Protein AF-A0A0C9W9P6-F1 (afdb_monomer)

Mean predicted aligned error: 4.24 Å

Nearest PDB structures (foldseek):
  6cgd-assembly3_C  TM=6.535E-01  e=3.864E-07  Staphylococcus aureus
  5iqb-assembly4_D  TM=6.406E-01  e=4.086E-07  Staphylococcus aureus
  5iqh-assembly4_D  TM=6.443E-01  e=5.716E-07  Staphylococcus aureus
  4fev-assembly1_A  TM=6.169E-01  e=2.315E-06  Acinetobacter baumannii AYE
  4feu-assembly3_C  TM=6.100E-01  e=4.791E-06  Acinetobacter baumannii AYE

pLDDT: mean 92.81, std 8.55, range [40.41, 98.69]

Radi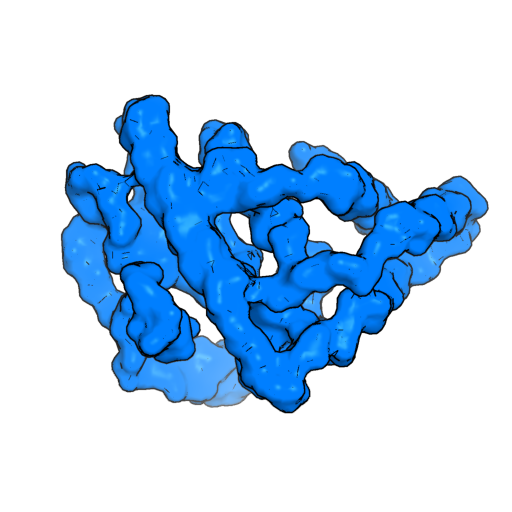us of gyration: 18.32 Å; Cα contacts (8 Å, |Δi|>4): 343; chains: 1; bounding box: 48×36×48 Å

Sequence (221 aa):
MRYITRNTSIPVPKVYDAWSLPDDRGGAILMEWIDGAETLERRWPSMSPEQKMKVAVQVRGYVDELRSLTQPPHQQGCIGPLDGSPCWDERLKSQLCGPFPSERAFNQFRLSLLDRFKWHDETRMEIEAIERDLREDHRIVFTHGDLGVRNILVDDRDNIVALIDWEMSGWMPEYWEYIKTVHGRWEDEDWLSYTRTMAPAYDDEMEVDDRFIIVNGGGPF

Organism: NCBI:txid994086

Structure (mmCIF, N/CA/C/O backbone):
data_AF-A0A0C9W9P6-F1
#
_entry.id   AF-A0A0C9W9P6-F1
#
loop_
_atom_site.group_PDB
_atom_site.id
_atom_site.type_symbol
_atom_site.label_atom_id
_atom_site.label_alt_id
_atom_site.label_comp_id
_atom_site.label_asym_id
_atom_site.label_entity_id
_atom_site.label_seq_id
_atom_site.pdbx_PDB_ins_code
_atom_site.Cartn_x
_atom_site.Cartn_y
_atom_site.Cartn_z
_atom_site.occupancy
_atom_site.B_iso_or_equiv
_atom_site.auth_seq_id
_atom_site.auth_comp_id
_atom_site.auth_asym_id
_atom_site.auth_atom_id
_atom_site.pdbx_PDB_model_num
ATOM 1 N N . MET A 1 1 ? -11.906 -5.107 -0.066 1.00 94.25 1 MET A N 1
ATOM 2 C CA . MET A 1 1 ? -12.741 -5.283 1.154 1.00 94.25 1 MET A CA 1
ATOM 3 C C . MET A 1 1 ? -13.350 -6.681 1.314 1.00 94.25 1 MET A C 1
ATOM 5 O O . MET A 1 1 ? -12.791 -7.450 2.076 1.00 94.25 1 MET A O 1
ATOM 9 N N . ARG A 1 2 ? -14.425 -7.086 0.603 1.00 95.62 2 ARG A N 1
ATOM 10 C CA . ARG A 1 2 ? -15.083 -8.409 0.823 1.00 95.62 2 ARG A CA 1
ATOM 11 C C . ARG A 1 2 ? -14.141 -9.619 0.723 1.00 95.62 2 ARG A C 1
ATOM 13 O O . ARG A 1 2 ? -14.347 -10.608 1.417 1.00 95.62 2 ARG A O 1
ATOM 20 N N . TYR A 1 3 ? -13.143 -9.554 -0.158 1.00 95.94 3 TYR A N 1
ATOM 21 C CA . TYR A 1 3 ? -12.104 -10.578 -0.276 1.00 95.94 3 TYR A CA 1
ATOM 22 C C . TYR A 1 3 ? -11.242 -10.681 0.988 1.00 95.94 3 TYR A C 1
ATOM 24 O O . TYR A 1 3 ? -11.010 -11.785 1.463 1.00 95.94 3 TYR A O 1
ATOM 32 N N . ILE A 1 4 ? -10.850 -9.546 1.568 1.00 97.25 4 ILE A N 1
ATOM 33 C CA . ILE A 1 4 ? -10.031 -9.477 2.785 1.00 97.25 4 ILE A CA 1
ATOM 34 C C . ILE A 1 4 ? -10.773 -10.127 3.950 1.00 97.25 4 ILE A C 1
ATOM 36 O O . ILE A 1 4 ? -10.307 -11.125 4.480 1.00 97.25 4 ILE A O 1
ATOM 40 N N . THR A 1 5 ? -12.007 -9.693 4.226 1.00 96.38 5 THR A N 1
ATOM 41 C CA . THR A 1 5 ? -12.849 -10.247 5.305 1.00 96.38 5 THR A CA 1
ATOM 42 C C . THR A 1 5 ? -13.042 -11.768 5.230 1.00 96.38 5 THR A C 1
ATOM 44 O O . THR A 1 5 ? -13.315 -12.411 6.236 1.00 96.38 5 THR A O 1
ATOM 47 N N . ARG A 1 6 ? -12.967 -12.363 4.032 1.00 96.88 6 ARG A N 1
ATOM 48 C CA . ARG A 1 6 ? -13.153 -13.810 3.835 1.00 96.88 6 ARG A CA 1
ATOM 49 C C . ARG A 1 6 ? -11.876 -14.623 4.017 1.00 96.88 6 ARG A C 1
ATOM 51 O O . ARG A 1 6 ? -11.984 -15.830 4.199 1.00 96.88 6 ARG A O 1
ATOM 58 N N . ASN A 1 7 ? -10.709 -13.996 3.894 1.00 97.75 7 ASN A N 1
ATOM 59 C CA . ASN A 1 7 ? -9.428 -14.697 3.802 1.00 97.75 7 ASN A CA 1
ATOM 60 C C . ASN A 1 7 ? -8.417 -14.274 4.875 1.00 97.75 7 ASN A C 1
ATOM 62 O O . ASN A 1 7 ? -7.373 -14.906 4.984 1.00 97.75 7 ASN A O 1
ATOM 66 N N . THR A 1 8 ? -8.711 -13.242 5.665 1.00 98.25 8 THR A N 1
ATOM 67 C CA . THR A 1 8 ? -7.865 -12.781 6.771 1.00 98.25 8 THR A CA 1
ATOM 68 C C . THR A 1 8 ? -8.710 -12.487 8.009 1.00 98.25 8 THR A C 1
ATOM 70 O O . THR A 1 8 ? -9.942 -12.463 7.954 1.00 98.25 8 THR A O 1
ATOM 73 N N . SER A 1 9 ? -8.043 -12.256 9.137 1.00 98.00 9 SER A N 1
ATOM 74 C CA . SER A 1 9 ? -8.650 -11.746 10.369 1.00 98.00 9 SER A CA 1
ATOM 75 C C . SER A 1 9 ? -8.646 -10.215 10.456 1.00 98.00 9 SER A C 1
ATOM 77 O O . SER A 1 9 ? -9.133 -9.651 11.436 1.00 98.00 9 SER A O 1
ATOM 79 N N . ILE A 1 10 ? -8.133 -9.544 9.418 1.00 98.50 10 ILE A N 1
ATOM 80 C CA . ILE A 1 10 ? -8.019 -8.087 9.353 1.00 98.50 10 ILE A CA 1
ATOM 81 C C . ILE A 1 10 ? -9.414 -7.471 9.494 1.00 98.50 10 ILE A C 1
ATOM 83 O O . ILE A 1 10 ? -10.314 -7.794 8.705 1.00 98.50 10 ILE A O 1
ATOM 87 N N . PRO A 1 11 ? -9.610 -6.561 10.459 1.00 98.06 11 PRO A N 1
ATOM 88 C CA . PRO A 1 11 ? -10.885 -5.903 10.625 1.00 98.06 11 PRO A CA 1
ATOM 89 C C . PRO A 1 11 ? -11.105 -4.934 9.461 1.00 98.06 11 PRO A C 1
ATOM 91 O O . PRO A 1 11 ? -10.299 -4.045 9.192 1.00 98.06 11 PRO A O 1
ATOM 94 N N . VAL A 1 12 ? -12.208 -5.118 8.747 1.00 97.75 12 VAL A N 1
ATOM 95 C CA . VAL A 1 12 ? -12.609 -4.296 7.602 1.00 97.75 12 VAL A CA 1
ATOM 96 C C . VAL A 1 12 ? -14.107 -4.040 7.734 1.00 97.75 12 VAL A C 1
ATOM 98 O O . VAL A 1 12 ? -14.836 -5.011 7.962 1.00 97.75 12 VAL A O 1
ATOM 101 N N . PRO A 1 13 ? -14.597 -2.797 7.557 1.00 97.62 13 PRO A N 1
ATOM 102 C CA . PRO A 1 13 ? -16.022 -2.513 7.655 1.00 97.62 13 PRO A CA 1
ATOM 103 C C . PRO A 1 13 ? -16.840 -3.409 6.730 1.00 97.62 13 PRO A C 1
ATOM 105 O O . PRO A 1 13 ? -16.506 -3.594 5.550 1.00 97.62 13 PRO A O 1
ATOM 108 N N . LYS A 1 14 ? -17.937 -3.971 7.244 1.00 97.44 14 LYS A N 1
ATOM 109 C CA . LYS A 1 14 ? -18.809 -4.816 6.431 1.00 97.44 14 LYS A CA 1
ATOM 110 C C . LYS A 1 14 ? -19.401 -4.011 5.275 1.00 97.44 14 LYS A C 1
ATOM 112 O O . LYS A 1 14 ? -20.139 -3.054 5.477 1.00 97.44 14 LYS A O 1
ATOM 117 N N . VAL A 1 15 ? -19.135 -4.451 4.047 1.00 97.06 15 VAL A N 1
ATOM 118 C CA . VAL A 1 15 ? -19.710 -3.845 2.836 1.00 97.06 15 VAL A CA 1
ATOM 119 C C . VAL A 1 15 ? -21.135 -4.352 2.621 1.00 97.06 15 VAL A C 1
ATOM 121 O O . VAL A 1 15 ? -21.330 -5.525 2.275 1.00 97.06 15 VAL A O 1
ATOM 124 N N . TYR A 1 16 ? -22.117 -3.465 2.772 1.00 97.31 16 TYR A N 1
ATOM 125 C CA . TYR A 1 16 ? -23.526 -3.745 2.504 1.00 97.31 16 TYR A CA 1
ATOM 126 C C . TYR A 1 16 ? -23.822 -3.717 1.008 1.00 97.31 16 TYR A C 1
ATOM 128 O O . TYR A 1 16 ? -24.373 -4.685 0.489 1.00 97.31 16 TYR A O 1
ATOM 136 N N . ASP A 1 17 ? -23.385 -2.670 0.307 1.00 96.94 17 ASP A N 1
ATOM 137 C CA . ASP A 1 17 ? -23.634 -2.515 -1.126 1.00 96.94 17 ASP A CA 1
ATOM 138 C C . ASP A 1 17 ? -22.557 -1.665 -1.817 1.00 96.94 17 ASP A C 1
ATOM 140 O O . ASP A 1 17 ? -21.800 -0.955 -1.155 1.00 96.94 17 ASP A O 1
ATOM 144 N N . ALA A 1 18 ? -22.472 -1.759 -3.142 1.00 94.81 18 ALA A N 1
ATOM 145 C CA . ALA A 1 18 ? -21.616 -0.915 -3.967 1.00 94.81 18 ALA A CA 1
ATOM 146 C C . ALA A 1 18 ? -22.229 -0.732 -5.360 1.00 94.81 18 ALA A C 1
ATOM 148 O O . ALA A 1 18 ? -22.673 -1.702 -5.976 1.00 94.81 18 ALA A O 1
ATOM 149 N N . TRP A 1 19 ? -22.230 0.499 -5.869 1.00 94.56 19 TRP A N 1
ATOM 150 C CA . TRP A 1 19 ? -22.816 0.828 -7.170 1.00 94.56 19 TRP A CA 1
ATOM 151 C C . TRP A 1 19 ? -22.044 1.939 -7.883 1.00 94.56 19 TRP A C 1
ATOM 153 O O . TRP A 1 19 ? -21.369 2.758 -7.259 1.00 94.56 19 TRP A O 1
ATOM 163 N N . SER A 1 20 ? -22.169 1.980 -9.209 1.00 94.06 20 SER A N 1
ATOM 164 C CA . SER A 1 20 ? -21.658 3.079 -10.030 1.00 94.06 20 SER A CA 1
ATOM 165 C C . SER A 1 20 ? -22.578 4.292 -9.930 1.00 94.06 20 SER A C 1
ATOM 167 O O . SER A 1 20 ? -23.804 4.165 -9.978 1.00 94.06 20 SER A O 1
ATOM 169 N N . LEU A 1 21 ? -21.992 5.478 -9.805 1.00 92.44 21 LEU A N 1
ATOM 170 C CA . LEU A 1 21 ? -22.730 6.733 -9.840 1.00 92.44 21 LEU A CA 1
ATOM 171 C C . LEU A 1 21 ? -23.059 7.117 -11.297 1.00 92.44 21 LEU A C 1
ATOM 173 O O . LEU A 1 21 ? -22.287 6.792 -12.200 1.00 92.44 21 LEU A O 1
ATOM 177 N N . PRO A 1 22 ? -24.181 7.820 -11.551 1.00 91.75 22 PRO A N 1
ATOM 178 C CA . PRO A 1 22 ? -24.503 8.325 -12.885 1.00 91.75 22 PRO A CA 1
ATOM 179 C C . PRO A 1 22 ? -23.450 9.303 -13.419 1.00 91.75 22 PRO A C 1
ATOM 181 O O . PRO A 1 22 ? -22.789 9.988 -12.629 1.00 91.75 22 PRO A O 1
ATOM 184 N N . ASP A 1 23 ? -23.394 9.419 -14.748 1.00 90.25 23 ASP A N 1
ATOM 185 C CA . ASP A 1 23 ? -22.575 10.384 -15.496 1.00 90.25 23 ASP A CA 1
ATOM 186 C C . ASP A 1 23 ? -21.063 10.251 -15.233 1.00 90.25 23 ASP A C 1
ATOM 188 O O . ASP A 1 23 ? -20.365 11.249 -15.074 1.00 90.25 23 ASP A O 1
ATOM 192 N N . ASP A 1 24 ? -20.569 9.011 -15.131 1.00 81.31 24 ASP A N 1
ATOM 193 C CA . ASP A 1 24 ? -19.152 8.675 -14.915 1.00 81.31 24 ASP A CA 1
ATOM 194 C C . ASP A 1 24 ? -18.515 9.342 -13.680 1.00 81.31 24 ASP A C 1
ATOM 196 O O . ASP A 1 24 ? -17.301 9.520 -13.594 1.00 81.31 24 ASP A O 1
ATOM 200 N N . ARG A 1 25 ? -19.321 9.667 -12.660 1.00 86.00 25 ARG A N 1
ATOM 201 C CA . ARG A 1 25 ? -18.858 10.294 -11.404 1.00 86.00 25 ARG A CA 1
ATOM 202 C C . ARG A 1 25 ? -18.161 9.331 -10.432 1.00 86.00 25 ARG A C 1
ATOM 204 O O . ARG A 1 25 ? -17.995 9.662 -9.262 1.00 86.00 25 ARG A O 1
ATOM 211 N N . GLY A 1 26 ? -17.779 8.143 -10.893 1.00 86.38 26 GLY A N 1
ATOM 212 C CA . GLY A 1 26 ? -17.138 7.108 -10.084 1.00 86.38 26 GLY A CA 1
ATOM 213 C C . GLY A 1 26 ? -18.127 6.128 -9.448 1.00 86.38 26 GLY A C 1
ATOM 214 O O . GLY A 1 26 ? -19.159 5.790 -10.031 1.00 86.38 26 GLY A O 1
ATOM 215 N N . GLY A 1 27 ? -17.793 5.629 -8.258 1.00 90.75 27 GLY A N 1
ATOM 216 C CA . GLY A 1 27 ? -18.578 4.633 -7.528 1.00 90.75 27 GLY A CA 1
ATOM 217 C C . GLY A 1 27 ? -18.858 5.052 -6.090 1.00 90.75 27 GLY A C 1
ATOM 218 O O . GLY A 1 27 ? -18.188 5.919 -5.537 1.00 90.75 27 GLY A O 1
ATOM 219 N N . ALA A 1 28 ? -19.860 4.425 -5.485 1.00 93.38 28 ALA A N 1
ATOM 220 C CA . ALA A 1 28 ? -20.181 4.576 -4.075 1.00 93.38 28 ALA A CA 1
ATOM 221 C C . ALA A 1 28 ? -20.210 3.207 -3.395 1.00 93.38 28 ALA A C 1
ATOM 223 O O . ALA A 1 28 ? -20.631 2.209 -3.987 1.00 93.38 28 ALA A O 1
ATOM 224 N N . ILE A 1 29 ? -19.772 3.177 -2.138 1.00 95.56 29 ILE A N 1
ATOM 225 C CA . ILE A 1 29 ? -19.780 1.989 -1.287 1.00 95.56 29 ILE A CA 1
ATOM 226 C C . ILE A 1 29 ? -20.593 2.321 -0.040 1.00 95.56 29 ILE A C 1
ATOM 228 O O . ILE A 1 29 ? -20.291 3.274 0.675 1.00 95.56 29 ILE A O 1
ATOM 232 N N . LEU A 1 30 ? -21.615 1.514 0.231 1.00 96.94 30 LEU A N 1
ATOM 233 C CA . LEU A 1 30 ? -22.320 1.518 1.504 1.00 96.94 30 LEU A CA 1
ATOM 234 C C . LEU A 1 30 ? -21.706 0.444 2.397 1.00 96.94 30 LEU A C 1
ATOM 236 O O . LEU A 1 30 ? -21.751 -0.749 2.085 1.00 96.94 30 LEU A O 1
ATOM 240 N N . MET A 1 31 ? -21.159 0.864 3.529 1.00 97.25 31 MET A N 1
ATOM 241 C CA . MET A 1 31 ? -20.479 -0.014 4.474 1.00 97.25 31 MET A CA 1
ATOM 242 C C . MET A 1 31 ? -20.840 0.319 5.919 1.00 97.25 31 MET A C 1
ATOM 244 O O . MET A 1 31 ? -21.502 1.314 6.207 1.00 97.25 31 MET A O 1
ATOM 248 N N . GLU A 1 32 ? -20.451 -0.575 6.814 1.00 97.88 32 GLU A N 1
ATOM 249 C CA . GLU A 1 32 ? -20.635 -0.469 8.252 1.00 97.88 32 GLU A CA 1
ATOM 250 C C . GLU A 1 32 ? -19.997 0.786 8.842 1.00 97.88 32 GLU A C 1
ATOM 252 O O . GLU A 1 32 ? -18.849 1.120 8.557 1.00 97.88 32 GLU A O 1
ATOM 257 N N . TRP A 1 33 ? -20.762 1.454 9.702 1.00 96.69 33 TRP A N 1
ATOM 258 C CA . TRP A 1 33 ? -20.245 2.460 10.612 1.00 96.69 33 TRP A CA 1
ATOM 259 C C . TRP A 1 33 ? -19.714 1.765 11.866 1.00 96.69 33 TRP A C 1
ATOM 261 O O . TRP A 1 33 ? -20.461 1.032 12.517 1.00 96.69 33 TRP A O 1
ATOM 271 N N . ILE A 1 34 ? -18.447 1.997 12.207 1.00 96.25 34 ILE A N 1
ATOM 272 C CA . ILE A 1 34 ? -17.821 1.412 13.396 1.00 96.25 34 ILE A CA 1
ATOM 273 C C . ILE A 1 34 ? -18.068 2.346 14.584 1.00 96.25 34 ILE A C 1
ATOM 275 O O . ILE A 1 34 ? -17.384 3.354 14.753 1.00 96.25 34 ILE A O 1
ATOM 279 N N . ASP A 1 35 ? -19.091 2.036 15.381 1.00 95.62 35 ASP A N 1
ATOM 280 C CA . ASP A 1 35 ? -19.479 2.868 16.521 1.00 95.62 35 ASP A CA 1
ATOM 281 C C . ASP A 1 35 ? -18.385 2.917 17.599 1.00 95.62 35 ASP A C 1
ATOM 283 O O . ASP A 1 35 ? -17.755 1.909 17.915 1.00 95.62 35 ASP A O 1
ATOM 287 N N . GLY A 1 36 ? -18.157 4.108 18.156 1.00 93.31 36 GLY A N 1
ATOM 288 C CA . GLY A 1 36 ? -17.136 4.345 19.180 1.00 93.31 36 GLY A CA 1
ATOM 289 C C . GLY A 1 36 ? -15.678 4.328 18.699 1.00 93.31 36 GLY A C 1
ATOM 290 O O . GLY A 1 36 ? -14.793 4.546 19.524 1.00 93.31 36 GLY A O 1
ATOM 291 N N . ALA A 1 37 ? -15.411 4.103 17.409 1.00 96.75 37 ALA A N 1
ATOM 292 C CA . ALA A 1 37 ? -14.056 4.150 16.866 1.00 96.75 37 ALA A CA 1
ATOM 293 C C . ALA A 1 37 ? -13.603 5.581 16.539 1.00 96.75 37 ALA A C 1
ATOM 295 O O . ALA A 1 37 ? -14.397 6.426 16.118 1.00 96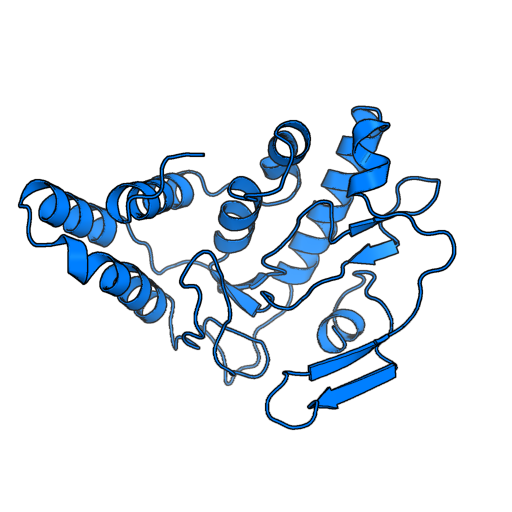.75 37 ALA A O 1
ATOM 296 N N . GLU A 1 38 ? -12.302 5.835 16.676 1.00 97.06 38 GLU A N 1
ATOM 297 C CA . GLU A 1 38 ? -11.654 7.078 16.254 1.00 97.06 38 GLU A CA 1
ATOM 298 C C . GLU A 1 38 ? -10.581 6.784 15.198 1.00 97.06 38 GLU A C 1
ATOM 300 O O . GLU A 1 38 ? -9.902 5.759 15.244 1.00 97.06 38 GLU A O 1
ATOM 305 N N . THR A 1 39 ? -10.419 7.685 14.228 1.00 97.19 39 THR A N 1
ATOM 306 C CA . THR A 1 39 ? -9.300 7.636 13.276 1.00 97.19 39 THR A CA 1
ATOM 307 C C . THR A 1 39 ? -7.976 7.732 14.020 1.00 97.19 39 THR A C 1
ATOM 309 O O . THR A 1 39 ? -7.812 8.619 14.867 1.00 97.19 39 THR A O 1
ATOM 312 N N . LEU A 1 40 ? -7.005 6.902 13.649 1.00 97.12 40 LEU A N 1
ATOM 313 C CA . LEU A 1 40 ? -5.676 6.945 14.234 1.00 97.12 40 LEU A CA 1
ATOM 314 C C . LEU A 1 40 ? -5.039 8.322 14.036 1.00 97.12 40 LEU A C 1
ATOM 316 O O . LEU A 1 40 ? -4.413 8.805 14.963 1.00 97.12 40 LEU A O 1
ATOM 320 N N . GLU A 1 41 ? -5.298 9.010 12.922 1.00 96.19 41 GLU A N 1
ATOM 321 C CA . GLU A 1 41 ? -4.868 10.399 12.685 1.00 96.19 41 GLU A CA 1
ATOM 322 C C . GLU A 1 41 ? -5.184 11.343 13.857 1.00 96.19 41 GLU A C 1
ATOM 324 O O . GLU A 1 41 ? -4.324 12.083 14.331 1.00 96.19 41 GLU A O 1
ATOM 329 N N . ARG A 1 42 ? -6.413 11.287 14.378 1.00 96.00 42 ARG A N 1
ATOM 330 C CA . ARG A 1 42 ? -6.835 12.112 15.519 1.00 96.00 42 ARG A CA 1
ATOM 331 C C . ARG A 1 42 ? -6.250 11.627 16.840 1.00 96.00 42 ARG A C 1
ATOM 333 O O . ARG A 1 42 ? -5.954 12.438 17.717 1.00 96.00 42 ARG A O 1
ATOM 340 N N . ARG A 1 43 ? -6.107 10.311 16.997 1.00 96.12 43 ARG A N 1
ATOM 341 C CA . ARG A 1 43 ? -5.660 9.683 18.242 1.00 96.12 43 ARG A CA 1
ATOM 342 C C . ARG A 1 43 ? -4.142 9.788 18.430 1.00 96.12 43 ARG A C 1
ATOM 344 O O . ARG A 1 43 ? -3.690 10.083 19.540 1.00 96.12 43 ARG A O 1
ATOM 351 N N . TRP A 1 44 ? -3.375 9.605 17.355 1.00 96.75 44 TRP A N 1
ATOM 352 C CA . TRP A 1 44 ? -1.917 9.445 17.307 1.00 96.75 44 TRP A CA 1
ATOM 353 C C . TRP A 1 44 ? -1.130 10.535 18.048 1.00 96.75 44 TRP A C 1
ATOM 355 O O . TRP A 1 44 ? -0.268 10.175 18.857 1.00 96.75 44 TRP A O 1
ATOM 365 N N . PRO A 1 45 ? -1.445 11.842 17.911 1.00 96.31 45 PRO A N 1
ATOM 366 C CA . PRO A 1 45 ? -0.703 12.898 18.606 1.00 96.31 45 PRO A CA 1
ATOM 367 C C . PRO A 1 45 ? -0.764 12.797 20.137 1.00 96.31 45 PRO A C 1
ATOM 369 O O . PRO A 1 45 ? 0.121 13.295 20.827 1.00 96.31 45 PRO A O 1
ATOM 372 N N . SER A 1 46 ? -1.805 12.154 20.679 1.00 95.94 46 SER A N 1
ATOM 373 C CA . SER A 1 46 ? -2.014 11.989 22.125 1.00 95.94 46 SER A CA 1
ATOM 374 C C . SER A 1 46 ? -1.452 10.684 22.701 1.00 95.94 46 SER A C 1
ATOM 376 O O . SER A 1 46 ? -1.492 10.489 23.916 1.00 95.94 46 SER A O 1
ATOM 378 N N . MET A 1 47 ? -0.962 9.781 21.849 1.00 97.69 47 MET A N 1
ATOM 379 C CA . MET A 1 47 ? -0.513 8.450 22.254 1.00 97.69 47 MET A CA 1
ATOM 380 C C . MET A 1 47 ? 0.913 8.474 22.809 1.00 97.69 47 MET A C 1
ATOM 382 O O . MET A 1 47 ? 1.794 9.161 22.285 1.00 97.69 47 MET A O 1
ATOM 386 N N . SER A 1 48 ? 1.159 7.669 23.844 1.00 98.06 48 SER A N 1
ATOM 387 C CA . SER A 1 48 ? 2.512 7.394 24.328 1.00 98.06 48 SER A CA 1
ATOM 388 C C . SER A 1 48 ? 3.301 6.544 23.318 1.00 98.06 48 SER A C 1
ATOM 390 O O . SER A 1 48 ? 2.696 5.862 22.481 1.00 98.06 48 SER A O 1
ATOM 392 N N . PRO A 1 49 ? 4.643 6.517 23.399 1.00 98.12 49 PRO A N 1
ATOM 393 C CA . PRO A 1 49 ? 5.464 5.644 22.557 1.00 98.12 49 PRO A CA 1
ATOM 394 C C . PRO A 1 49 ? 5.065 4.162 22.636 1.00 98.12 49 PRO A C 1
ATOM 396 O O . PRO A 1 49 ? 5.063 3.459 21.629 1.00 98.12 49 PRO A O 1
ATOM 399 N N . GLU A 1 50 ? 4.663 3.678 23.812 1.00 98.44 50 GLU A N 1
ATOM 400 C CA . GLU A 1 50 ? 4.223 2.294 24.010 1.00 98.44 50 GLU A CA 1
ATOM 401 C C . GLU A 1 50 ? 2.903 2.008 23.285 1.00 98.44 50 GLU A C 1
ATOM 403 O O . GLU A 1 50 ? 2.743 0.946 22.683 1.00 98.44 50 GLU A O 1
ATOM 408 N N . GLN A 1 51 ? 1.964 2.959 23.307 1.00 98.31 51 GLN A N 1
ATOM 409 C CA . GLN A 1 51 ? 0.696 2.840 22.586 1.00 98.31 51 GLN A CA 1
ATOM 410 C C . GLN A 1 51 ? 0.919 2.889 21.067 1.00 98.31 51 GLN A C 1
ATOM 412 O O . GLN A 1 51 ? 0.343 2.089 20.330 1.00 98.31 51 GLN A O 1
ATOM 417 N N . LYS A 1 52 ? 1.797 3.780 20.592 1.00 98.38 52 LYS A N 1
ATOM 418 C CA . LYS A 1 52 ? 2.191 3.874 19.176 1.00 98.38 52 LYS A CA 1
ATOM 419 C C . LYS A 1 52 ? 2.841 2.582 18.688 1.00 98.38 52 LYS A C 1
ATOM 421 O O . LYS A 1 52 ? 2.432 2.020 17.674 1.00 98.38 52 LYS A O 1
ATOM 426 N N . MET A 1 53 ? 3.773 2.042 19.476 1.00 98.44 53 MET A N 1
ATOM 427 C CA . MET A 1 53 ? 4.397 0.746 19.212 1.00 98.44 53 MET A CA 1
ATOM 428 C C . MET A 1 53 ? 3.364 -0.386 19.176 1.00 98.44 53 MET A C 1
ATOM 430 O O . MET A 1 53 ? 3.408 -1.234 18.285 1.00 98.44 53 MET A O 1
ATOM 434 N N . LYS A 1 54 ? 2.393 -0.389 20.098 1.00 98.44 54 LYS A N 1
ATOM 435 C CA . LYS A 1 54 ? 1.296 -1.367 20.098 1.00 98.44 54 LYS A CA 1
ATOM 436 C C . LYS A 1 54 ? 0.506 -1.332 18.785 1.00 98.44 54 LYS A C 1
ATOM 438 O O . LYS A 1 54 ? 0.173 -2.390 18.253 1.00 98.44 54 LYS A O 1
ATOM 443 N N . VAL A 1 55 ? 0.191 -0.151 18.258 1.00 98.44 55 VAL A N 1
ATOM 444 C CA . VAL A 1 55 ? -0.506 -0.022 16.967 1.00 98.44 55 VAL A CA 1
ATOM 445 C C . VAL A 1 55 ? 0.383 -0.480 15.813 1.00 98.44 55 VAL A C 1
ATOM 447 O O . VAL A 1 55 ? -0.060 -1.294 15.007 1.00 98.44 55 VAL A O 1
ATOM 450 N N . ALA A 1 56 ? 1.649 -0.063 15.773 1.00 98.25 56 ALA A N 1
ATOM 451 C CA . ALA A 1 56 ? 2.585 -0.472 14.725 1.00 98.25 56 ALA A CA 1
ATOM 452 C C . ALA A 1 56 ? 2.766 -2.003 14.648 1.00 98.25 56 ALA A C 1
ATOM 454 O O . ALA A 1 56 ? 2.828 -2.574 13.560 1.00 98.25 56 ALA A O 1
ATOM 455 N N . VAL A 1 57 ? 2.787 -2.689 15.797 1.00 98.62 57 VAL A N 1
ATOM 456 C CA . VAL A 1 57 ? 2.835 -4.161 15.870 1.00 98.62 57 VAL A CA 1
ATOM 457 C C . VAL A 1 57 ? 1.538 -4.810 15.367 1.00 98.62 57 VAL A C 1
ATOM 459 O O . VAL A 1 57 ? 1.590 -5.866 14.740 1.00 98.62 57 VAL A O 1
ATOM 462 N N . GLN A 1 58 ? 0.374 -4.193 15.590 1.00 98.69 58 GLN A N 1
ATOM 463 C CA . GLN A 1 58 ? -0.881 -4.679 15.002 1.00 98.69 58 GLN A CA 1
ATOM 464 C C . GLN A 1 58 ? -0.872 -4.525 13.475 1.00 98.69 58 GLN A C 1
ATOM 466 O O . GLN A 1 58 ? -1.201 -5.478 12.772 1.00 98.69 58 GLN A O 1
ATOM 471 N N . VAL A 1 59 ? -0.416 -3.375 12.959 1.00 98.31 59 VAL A N 1
ATOM 472 C CA . VAL A 1 59 ? -0.246 -3.159 11.510 1.00 98.31 59 VAL A CA 1
ATOM 473 C C . VAL A 1 59 ? 0.689 -4.208 10.912 1.00 98.31 59 VAL A C 1
ATOM 475 O O . VAL A 1 59 ? 0.350 -4.801 9.892 1.00 98.31 59 VAL A O 1
ATOM 478 N N . ARG A 1 60 ? 1.815 -4.512 11.574 1.00 98.38 60 ARG A N 1
ATOM 479 C CA . ARG A 1 60 ? 2.715 -5.610 11.185 1.00 98.38 60 ARG A CA 1
ATOM 480 C C . ARG A 1 60 ? 1.978 -6.934 11.026 1.00 98.38 60 ARG A C 1
ATOM 482 O O . ARG A 1 60 ? 2.122 -7.571 9.988 1.00 98.38 60 ARG A O 1
ATOM 489 N N . GLY A 1 61 ? 1.186 -7.324 12.025 1.00 98.62 61 GLY A N 1
ATOM 490 C CA . GLY A 1 61 ? 0.402 -8.558 11.967 1.00 98.62 61 GLY A CA 1
ATOM 491 C C . GLY A 1 61 ? -0.516 -8.601 10.743 1.00 98.62 61 GLY A C 1
ATOM 492 O O . GLY A 1 61 ? -0.542 -9.598 10.027 1.00 98.62 61 GLY A O 1
ATOM 493 N N . TYR A 1 62 ? -1.191 -7.491 10.435 1.00 98.62 62 TYR A N 1
ATOM 494 C CA . TYR A 1 62 ? -2.052 -7.404 9.256 1.00 98.62 62 TYR A CA 1
ATOM 495 C C . TYR A 1 62 ? -1.278 -7.413 7.937 1.00 98.62 62 TYR A C 1
ATOM 497 O O . TYR A 1 62 ? -1.716 -8.064 6.992 1.00 98.62 62 TYR A O 1
ATOM 505 N N . VAL A 1 63 ? -0.117 -6.757 7.859 1.00 98.50 63 VAL A N 1
ATOM 506 C CA . VAL A 1 63 ? 0.771 -6.837 6.688 1.00 98.50 63 VAL A CA 1
ATOM 507 C C . VAL A 1 63 ? 1.214 -8.282 6.449 1.00 98.50 63 VAL A C 1
ATOM 509 O O . VAL A 1 63 ? 1.200 -8.745 5.309 1.00 98.50 63 VAL A O 1
ATOM 512 N N . ASP A 1 64 ? 1.555 -9.018 7.506 1.00 98.50 64 ASP A N 1
ATOM 513 C CA . ASP A 1 64 ? 1.948 -10.424 7.402 1.00 98.50 64 ASP A CA 1
ATOM 514 C C . ASP A 1 64 ? 0.774 -11.305 6.933 1.00 98.50 64 ASP A C 1
ATOM 516 O O . ASP A 1 64 ? 0.952 -12.169 6.069 1.00 98.50 64 ASP A O 1
ATOM 520 N N . GLU A 1 65 ? -0.446 -11.047 7.418 1.00 98.62 65 GLU A N 1
ATOM 521 C CA . GLU A 1 65 ? -1.660 -11.713 6.931 1.00 98.62 65 GLU A CA 1
ATOM 522 C C . GLU A 1 65 ? -1.933 -11.422 5.452 1.00 98.62 65 GLU A C 1
ATOM 524 O O . GLU A 1 65 ? -2.184 -12.358 4.690 1.00 98.62 65 GLU A O 1
ATOM 529 N N . LEU A 1 66 ? -1.840 -10.162 5.011 1.00 98.44 66 LEU A N 1
ATOM 530 C CA . LEU A 1 66 ? -1.997 -9.803 3.596 1.00 98.44 66 LEU A CA 1
ATOM 531 C C . LEU A 1 66 ? -0.966 -10.527 2.723 1.00 98.44 66 LEU A C 1
ATOM 533 O O . LEU A 1 66 ? -1.315 -11.095 1.688 1.00 98.44 66 LEU A O 1
ATOM 537 N N . ARG A 1 67 ? 0.290 -10.593 3.177 1.00 97.75 67 ARG A N 1
ATOM 538 C CA . ARG A 1 67 ? 1.374 -11.294 2.474 1.00 97.75 67 ARG A CA 1
ATOM 539 C C . ARG A 1 67 ? 1.203 -12.811 2.430 1.00 97.75 67 ARG A C 1
ATOM 541 O O . ARG A 1 67 ? 1.821 -13.457 1.586 1.00 97.75 67 ARG A O 1
ATOM 548 N N . SER A 1 68 ? 0.382 -13.380 3.311 1.00 97.69 68 SER A N 1
ATOM 549 C CA . SER A 1 68 ? 0.051 -14.809 3.304 1.00 97.69 68 SER A CA 1
ATOM 550 C C . SER A 1 68 ? -1.014 -15.185 2.265 1.00 97.69 68 SER A C 1
ATOM 552 O O . SER A 1 68 ? -1.166 -16.363 1.929 1.00 97.69 68 SER A O 1
ATOM 554 N N . LEU A 1 69 ? -1.741 -14.199 1.723 1.00 97.44 69 LEU A N 1
ATOM 555 C CA . LEU A 1 69 ? -2.724 -14.429 0.671 1.00 97.44 69 LEU A CA 1
ATOM 556 C C . LEU A 1 69 ? -2.031 -14.927 -0.600 1.00 97.44 69 LEU A C 1
ATOM 558 O O . LEU A 1 69 ? -0.987 -14.426 -1.005 1.00 97.44 69 LEU A O 1
ATOM 562 N N . THR A 1 70 ? -2.638 -15.914 -1.255 1.00 94.38 70 THR A N 1
ATOM 563 C CA . THR A 1 70 ? -2.091 -16.516 -2.478 1.00 94.38 70 THR A CA 1
ATOM 564 C C . THR A 1 70 ? -2.811 -15.984 -3.709 1.00 94.38 70 THR A C 1
ATOM 566 O O . THR A 1 70 ? -4.041 -15.895 -3.722 1.00 94.38 70 THR A O 1
ATOM 569 N N . GLN A 1 71 ? -2.051 -15.660 -4.756 1.00 93.88 71 GLN A N 1
ATOM 570 C CA . GLN A 1 71 ? -2.620 -15.273 -6.043 1.00 93.88 71 GLN A CA 1
ATOM 571 C C . GLN A 1 71 ? -3.470 -16.405 -6.627 1.00 93.88 71 GLN A C 1
ATOM 573 O O . GLN A 1 71 ? -3.081 -17.575 -6.556 1.00 93.88 71 GLN A O 1
ATOM 578 N N . PRO A 1 72 ? -4.623 -16.097 -7.243 1.00 90.00 72 PRO A N 1
ATOM 579 C CA . PRO A 1 72 ? -5.350 -17.116 -7.972 1.00 90.00 72 PRO A CA 1
ATOM 580 C C . PRO A 1 72 ? -4.505 -17.580 -9.176 1.00 90.00 72 PRO A C 1
ATOM 582 O O . PRO A 1 72 ? -3.826 -16.758 -9.793 1.00 90.00 72 PRO A O 1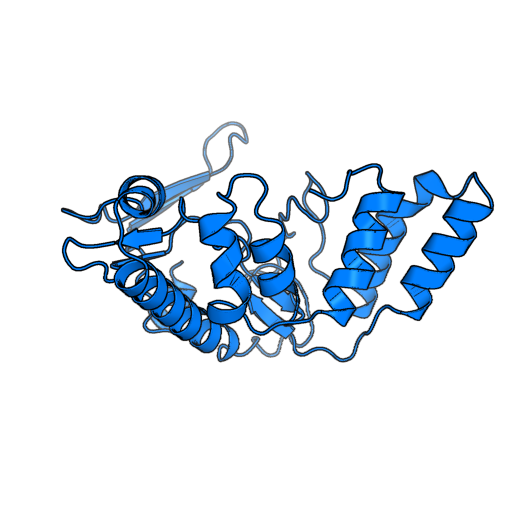
ATOM 585 N N . PRO A 1 73 ? -4.572 -18.864 -9.585 1.00 91.12 73 PRO A N 1
ATOM 586 C CA . PRO A 1 73 ? -3.667 -19.416 -10.603 1.00 91.12 73 PRO A CA 1
ATOM 587 C C . PRO A 1 73 ? -3.627 -18.657 -11.938 1.00 91.12 73 PRO A C 1
ATOM 589 O O . PRO A 1 73 ? -2.603 -18.640 -12.610 1.00 91.12 73 PRO A O 1
ATOM 592 N N . HIS A 1 74 ? -4.731 -18.012 -12.325 1.00 88.69 74 HIS A N 1
ATOM 593 C CA . HIS A 1 74 ? -4.834 -17.240 -13.567 1.00 88.69 74 HIS A CA 1
ATOM 594 C C . HIS A 1 74 ? -4.198 -15.837 -13.490 1.00 88.69 74 HIS A C 1
ATOM 596 O O . HIS A 1 74 ? -4.117 -15.163 -14.511 1.00 88.69 74 HIS A O 1
ATOM 602 N N . GLN A 1 75 ? -3.759 -15.399 -12.305 1.00 89.56 75 GLN A N 1
ATOM 603 C CA . GLN A 1 75 ? -3.055 -14.132 -12.062 1.00 89.56 75 GLN A CA 1
ATOM 604 C C . GLN A 1 75 ? -1.633 -14.355 -11.531 1.00 89.56 75 GLN A C 1
ATOM 606 O O . GLN A 1 75 ? -1.016 -13.418 -11.034 1.00 89.56 75 GLN A O 1
ATOM 611 N N . GLN A 1 76 ? -1.111 -15.583 -11.580 1.00 93.31 76 GLN A N 1
ATOM 612 C CA . GLN A 1 76 ? 0.193 -15.900 -11.004 1.00 93.31 76 GLN A CA 1
ATOM 613 C C . GLN A 1 76 ? 1.295 -15.015 -11.609 1.00 93.31 76 GLN A C 1
ATOM 615 O O . GLN A 1 76 ? 1.544 -15.069 -12.811 1.00 93.31 76 GLN A O 1
ATOM 620 N N . GLY A 1 77 ? 1.966 -14.231 -10.763 1.00 93.62 77 GLY A N 1
ATOM 621 C CA . GLY A 1 77 ? 3.022 -13.297 -11.166 1.00 93.62 77 GLY A CA 1
ATOM 622 C C . GLY A 1 77 ? 2.524 -11.953 -11.708 1.00 93.62 77 GLY A C 1
ATOM 623 O O . GLY A 1 77 ? 3.344 -11.069 -11.947 1.00 93.62 77 GLY A O 1
ATOM 624 N N . CYS A 1 78 ? 1.211 -11.766 -11.871 1.00 95.75 78 CYS A N 1
ATOM 625 C CA . CYS A 1 78 ? 0.643 -10.490 -12.292 1.00 95.75 78 CYS A CA 1
ATOM 626 C C . CYS A 1 78 ? 0.685 -9.469 -11.150 1.00 95.75 78 CYS A C 1
ATOM 628 O O . CYS A 1 78 ? 0.419 -9.808 -9.998 1.00 95.75 78 CYS A O 1
ATOM 630 N N . ILE A 1 79 ? 0.948 -8.210 -11.488 1.00 96.75 79 ILE A N 1
ATOM 631 C CA . ILE A 1 79 ? 0.929 -7.066 -10.577 1.00 96.75 79 ILE A CA 1
ATOM 632 C C . ILE A 1 79 ? -0.293 -6.206 -10.895 1.00 96.75 79 ILE A C 1
ATOM 634 O O . ILE A 1 79 ? -0.504 -5.818 -12.046 1.00 96.75 79 ILE A O 1
ATOM 638 N N . GLY A 1 80 ? -1.093 -5.899 -9.882 1.00 94.88 80 GLY A N 1
ATOM 639 C CA . GLY A 1 80 ? -2.287 -5.072 -10.004 1.00 94.88 80 GLY A CA 1
ATOM 640 C C . GLY A 1 80 ? -3.457 -5.531 -9.124 1.00 94.88 80 GLY A C 1
ATOM 641 O O . GLY A 1 80 ? -3.314 -6.442 -8.305 1.00 94.88 80 GLY A O 1
ATOM 642 N N . PRO A 1 81 ? -4.628 -4.894 -9.283 1.00 92.94 81 PRO A N 1
ATOM 643 C CA . PRO A 1 81 ? -5.832 -5.172 -8.511 1.00 92.94 81 PRO A CA 1
ATOM 644 C C . PRO A 1 81 ? -6.297 -6.629 -8.576 1.00 92.94 81 PRO A C 1
ATOM 646 O O . PRO A 1 81 ? -6.092 -7.340 -9.561 1.00 92.94 81 PRO A O 1
ATOM 649 N N . LEU A 1 82 ? -7.012 -7.051 -7.529 1.00 91.62 82 LEU A N 1
ATOM 650 C CA . LEU A 1 82 ? -7.547 -8.410 -7.383 1.00 91.62 82 LEU A CA 1
ATOM 651 C C . LEU A 1 82 ? -8.427 -8.859 -8.561 1.00 91.62 82 LEU A C 1
ATOM 653 O O . LEU A 1 82 ? -8.457 -10.041 -8.893 1.00 91.62 82 LEU A O 1
ATOM 657 N N . ASP A 1 83 ? -9.186 -7.948 -9.159 1.00 89.31 83 ASP A N 1
ATOM 658 C CA . ASP A 1 83 ? -10.107 -8.241 -10.260 1.00 89.31 83 ASP A CA 1
ATOM 659 C C . ASP A 1 83 ? -9.445 -8.149 -11.646 1.00 89.31 83 ASP A C 1
ATOM 661 O O . ASP A 1 83 ? -10.104 -8.388 -12.657 1.00 89.31 83 ASP A O 1
ATOM 665 N N . GLY A 1 84 ? -8.144 -7.841 -11.701 1.00 88.38 84 GLY A N 1
ATOM 666 C CA . GLY A 1 84 ? -7.400 -7.652 -12.944 1.00 88.38 84 GLY A CA 1
ATOM 667 C C . GLY A 1 84 ? -7.762 -6.369 -13.696 1.00 88.38 84 GLY A C 1
ATOM 668 O O . GLY A 1 84 ? -7.392 -6.227 -14.861 1.00 88.38 84 GLY A O 1
ATOM 669 N N . SER A 1 85 ? -8.490 -5.442 -13.070 1.00 89.19 85 SER A N 1
ATOM 670 C CA . SER A 1 85 ? -8.690 -4.100 -13.615 1.00 89.19 85 SER A CA 1
ATOM 671 C C . SER A 1 85 ? -7.382 -3.291 -13.594 1.00 89.19 85 SER A C 1
ATOM 673 O O . SER A 1 85 ? -6.413 -3.691 -12.944 1.00 89.19 85 SER A O 1
ATOM 675 N N . PRO A 1 86 ? -7.301 -2.164 -14.322 1.00 88.06 86 PRO A N 1
ATOM 676 C CA . PRO A 1 86 ? -6.174 -1.251 -14.193 1.00 88.06 86 PRO A CA 1
ATOM 677 C C . PRO A 1 86 ? -5.991 -0.752 -12.751 1.00 88.06 86 PRO A C 1
ATOM 679 O O . PRO A 1 86 ? -6.944 -0.363 -12.083 1.00 88.06 86 PRO A O 1
ATOM 682 N N . CYS A 1 87 ? -4.744 -0.735 -12.297 1.00 83.88 87 CYS A N 1
ATOM 683 C CA . CYS A 1 87 ? -4.300 -0.207 -11.017 1.00 83.88 87 CYS A CA 1
ATOM 684 C C . CYS A 1 87 ? -4.399 1.321 -10.971 1.00 83.88 87 CYS A C 1
ATOM 686 O O . CYS A 1 87 ? -3.996 2.005 -11.917 1.00 83.88 87 CYS A O 1
ATOM 688 N N . TRP A 1 88 ? -4.857 1.848 -9.839 1.00 84.88 88 TRP A N 1
ATOM 689 C CA . TRP A 1 88 ? -4.613 3.224 -9.429 1.00 84.88 88 TRP A CA 1
ATOM 690 C C . TRP A 1 88 ? -3.506 3.232 -8.371 1.00 84.88 88 TRP A C 1
ATOM 692 O O . TRP A 1 88 ? -3.652 2.617 -7.318 1.00 84.88 88 TRP A O 1
ATOM 702 N N . ASP A 1 89 ? -2.396 3.911 -8.654 1.00 85.31 89 ASP A N 1
ATOM 703 C CA . ASP A 1 89 ? -1.329 4.131 -7.679 1.00 85.31 89 ASP A CA 1
ATOM 704 C C . ASP A 1 89 ? -0.698 5.504 -7.922 1.00 85.31 89 ASP A C 1
ATOM 706 O O . ASP A 1 89 ? 0.007 5.718 -8.914 1.00 85.31 89 ASP A O 1
ATOM 710 N N . GLU A 1 90 ? -0.946 6.438 -7.005 1.00 82.75 90 GLU A N 1
ATOM 711 C CA . GLU A 1 90 ? -0.471 7.818 -7.117 1.00 82.75 90 GLU A CA 1
ATOM 712 C C . GLU A 1 90 ? 1.056 7.934 -7.165 1.00 82.75 90 GLU A C 1
ATOM 714 O O . GLU A 1 90 ? 1.572 8.903 -7.728 1.00 82.75 90 GLU A O 1
ATOM 719 N N . ARG A 1 91 ? 1.784 6.943 -6.628 1.00 83.00 91 ARG A N 1
ATOM 720 C CA . ARG A 1 91 ? 3.248 6.898 -6.696 1.00 83.00 91 ARG A CA 1
ATOM 721 C C . ARG A 1 91 ? 3.741 6.594 -8.107 1.00 83.00 91 ARG A C 1
ATOM 723 O O . ARG A 1 91 ? 4.773 7.115 -8.519 1.00 83.00 91 ARG A O 1
ATOM 730 N N . LEU A 1 92 ? 3.007 5.765 -8.848 1.00 80.94 92 LEU A N 1
ATOM 731 C CA . LEU A 1 92 ? 3.332 5.443 -10.236 1.00 80.94 92 LEU A CA 1
ATOM 732 C C . LEU A 1 92 ? 2.905 6.582 -11.153 1.00 80.94 92 LEU A C 1
ATOM 734 O O . LEU A 1 92 ? 3.700 7.123 -11.918 1.00 80.94 92 LEU A O 1
ATOM 738 N N . LYS A 1 93 ? 1.618 6.922 -11.120 1.00 76.25 93 LYS A N 1
ATOM 739 C CA . LYS A 1 93 ? 1.030 7.900 -12.028 1.00 76.25 93 LYS A CA 1
ATOM 740 C C . LYS A 1 93 ? -0.3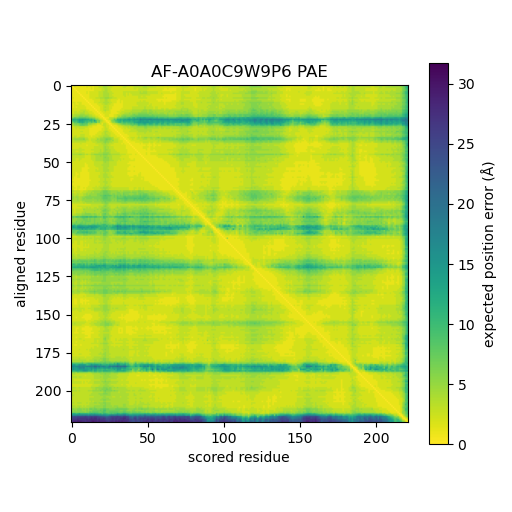32 8.318 -11.500 1.00 76.25 93 LYS A C 1
ATOM 742 O O . LYS A 1 93 ? -1.117 7.479 -11.083 1.00 76.25 93 LYS A O 1
ATOM 747 N N . SER A 1 94 ? -0.695 9.587 -11.666 1.00 75.88 94 SER A N 1
ATOM 748 C CA . SER A 1 94 ? -2.059 10.077 -11.393 1.00 75.88 94 SER A CA 1
ATOM 749 C C . SER A 1 94 ? -3.085 9.634 -12.459 1.00 75.88 94 SER A C 1
ATOM 751 O O . SER A 1 94 ? -3.936 10.418 -12.877 1.00 75.88 94 SER A O 1
ATOM 753 N N . GLN A 1 95 ? -2.940 8.417 -12.993 1.00 76.25 95 GLN A N 1
ATOM 754 C CA . GLN A 1 95 ? -3.790 7.782 -14.001 1.00 76.25 95 GLN A CA 1
ATOM 755 C C . GLN A 1 95 ? -3.742 6.263 -13.824 1.00 76.25 95 GLN A C 1
ATOM 757 O O . GLN A 1 95 ? -2.724 5.716 -13.404 1.00 76.25 95 GLN A O 1
ATOM 762 N N . LEU A 1 96 ? -4.808 5.589 -14.256 1.00 84.75 96 LEU A N 1
ATOM 763 C CA . LEU A 1 96 ? -4.870 4.132 -14.304 1.00 84.75 96 LEU A CA 1
ATOM 764 C C . LEU A 1 96 ? -3.711 3.534 -15.122 1.00 84.75 96 LEU A C 1
ATOM 766 O O . LEU A 1 96 ? -3.364 4.036 -16.196 1.00 84.75 96 LEU A O 1
ATOM 770 N N . CYS A 1 97 ? -3.134 2.444 -14.623 1.00 86.62 97 CYS A N 1
ATOM 771 C CA . CYS A 1 97 ? -2.031 1.721 -15.251 1.00 86.62 97 CYS A CA 1
ATOM 772 C C . CYS A 1 97 ? -2.144 0.208 -15.026 1.00 86.62 97 CYS A C 1
ATOM 774 O O . CYS A 1 97 ? -2.890 -0.248 -14.169 1.00 86.62 97 CYS A O 1
ATOM 776 N N . GLY A 1 98 ? -1.415 -0.595 -15.800 1.00 89.75 98 GLY A N 1
ATOM 777 C CA . GLY A 1 98 ? -1.487 -2.051 -15.675 1.00 89.75 98 GLY A CA 1
ATOM 778 C C . GLY A 1 98 ? -2.891 -2.634 -15.963 1.00 89.75 98 GLY A C 1
ATOM 779 O O . GLY A 1 98 ? -3.674 -2.010 -16.686 1.00 89.75 98 GLY A O 1
ATOM 780 N N . PRO A 1 99 ? -3.214 -3.831 -15.433 1.00 94.00 99 PRO A N 1
ATOM 781 C CA . PRO A 1 99 ? -2.323 -4.685 -14.642 1.00 94.00 99 PRO A CA 1
ATOM 782 C C . PRO A 1 99 ? -1.099 -5.118 -15.459 1.00 94.00 99 PRO A C 1
ATOM 784 O O . PRO A 1 99 ? -1.116 -5.118 -16.691 1.00 94.00 99 PRO A O 1
ATOM 787 N N . PHE A 1 100 ? -0.020 -5.478 -14.776 1.00 96.00 100 PHE A N 1
ATOM 788 C CA . PHE A 1 100 ? 1.229 -5.890 -15.405 1.00 96.00 100 PHE A CA 1
ATOM 789 C C . PHE A 1 100 ? 1.363 -7.410 -15.334 1.00 96.00 100 PHE A C 1
ATOM 791 O O . PHE A 1 100 ? 1.167 -7.984 -14.267 1.00 96.00 100 PHE A O 1
ATOM 798 N N . PRO A 1 101 ? 1.714 -8.092 -16.435 1.00 95.75 101 PRO A N 1
ATOM 799 C CA . PRO A 1 101 ? 1.814 -9.552 -16.449 1.00 95.75 101 PRO A CA 1
ATOM 800 C C . PRO A 1 101 ? 3.021 -10.103 -15.671 1.00 95.75 101 PRO A C 1
ATOM 802 O O . PRO A 1 101 ? 3.123 -11.312 -15.490 1.00 95.75 101 PRO A O 1
ATOM 805 N N . SER A 1 102 ? 3.964 -9.247 -15.270 1.00 96.88 102 SER A N 1
ATOM 806 C CA . SER A 1 102 ? 5.157 -9.617 -14.506 1.00 96.88 102 SER A CA 1
ATOM 807 C C . SER A 1 102 ? 5.813 -8.394 -13.868 1.00 96.88 102 SER A C 1
ATOM 809 O O . SER A 1 102 ? 5.567 -7.259 -14.285 1.00 96.88 102 SER A O 1
ATOM 811 N N . GLU A 1 103 ? 6.718 -8.628 -12.915 1.00 97.50 103 GLU A N 1
ATOM 812 C CA . GLU A 1 103 ? 7.573 -7.580 -12.344 1.00 97.50 103 GLU A CA 1
ATOM 813 C C . GLU A 1 103 ? 8.438 -6.882 -13.399 1.00 97.50 103 GLU A C 1
ATOM 815 O O . GLU A 1 103 ? 8.553 -5.660 -13.392 1.00 97.50 103 GLU A O 1
ATOM 820 N N . ARG A 1 104 ? 8.933 -7.618 -14.401 1.00 97.44 104 ARG A N 1
ATOM 821 C CA . ARG A 1 104 ? 9.610 -7.016 -15.558 1.00 97.44 104 ARG A CA 1
ATOM 822 C C . ARG A 1 104 ? 8.734 -5.989 -16.270 1.00 97.44 104 ARG A C 1
ATOM 824 O O . ARG A 1 104 ? 9.190 -4.891 -16.568 1.00 97.44 104 ARG A O 1
ATOM 831 N N . ALA A 1 105 ? 7.479 -6.337 -16.560 1.00 97.25 105 ALA A N 1
ATOM 832 C CA . ALA A 1 105 ? 6.563 -5.426 -17.244 1.00 97.25 105 ALA A CA 1
ATOM 833 C C . ALA A 1 105 ? 6.229 -4.197 -16.381 1.00 97.25 105 ALA A C 1
ATOM 835 O O . ALA A 1 105 ? 6.102 -3.089 -16.902 1.00 97.25 105 ALA A O 1
ATOM 836 N N . PHE A 1 106 ? 6.134 -4.383 -15.064 1.00 96.62 106 PHE A N 1
ATOM 837 C CA . PHE A 1 106 ? 5.978 -3.296 -14.102 1.00 96.62 106 PHE A CA 1
ATOM 838 C C . PHE A 1 106 ? 7.194 -2.354 -14.084 1.00 96.62 106 PHE A C 1
ATOM 840 O O . PHE A 1 106 ? 7.038 -1.138 -14.199 1.00 96.62 106 PHE A O 1
ATOM 847 N N . ASN A 1 107 ? 8.407 -2.903 -14.037 1.00 96.69 107 ASN A N 1
ATOM 848 C CA . ASN A 1 107 ? 9.654 -2.140 -14.087 1.00 96.69 107 ASN A CA 1
ATOM 849 C C . ASN A 1 107 ? 9.816 -1.386 -15.414 1.00 96.69 107 ASN A C 1
ATOM 851 O O . ASN A 1 107 ? 10.134 -0.199 -15.416 1.00 96.69 107 ASN A O 1
ATOM 855 N N . GLN A 1 108 ? 9.511 -2.031 -16.544 1.00 96.56 108 GLN A N 1
ATOM 856 C CA . GLN A 1 108 ? 9.497 -1.386 -17.862 1.00 96.56 108 GLN A CA 1
ATOM 857 C C . GLN A 1 108 ? 8.514 -0.214 -17.912 1.00 96.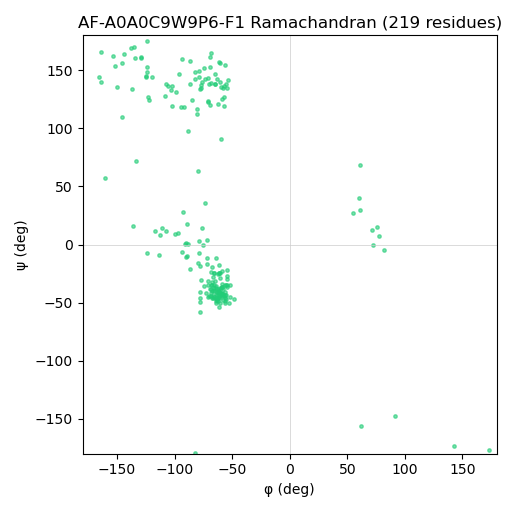56 108 GLN A C 1
ATOM 859 O O . GLN A 1 108 ? 8.838 0.845 -18.452 1.00 96.56 108 GLN A O 1
ATOM 864 N N . PHE A 1 109 ? 7.328 -0.371 -17.319 1.00 95.12 109 PHE A N 1
ATOM 865 C CA . PHE A 1 109 ? 6.374 0.724 -17.204 1.00 95.12 109 PHE A CA 1
ATOM 866 C C . PHE A 1 109 ? 6.935 1.876 -16.362 1.00 95.12 109 PHE A C 1
ATOM 868 O O . PHE A 1 109 ? 6.911 3.013 -16.831 1.00 95.12 109 PHE A O 1
ATOM 875 N N . ARG A 1 110 ? 7.498 1.600 -15.178 1.00 94.38 110 ARG A N 1
ATOM 876 C CA . ARG A 1 110 ? 8.135 2.623 -14.327 1.00 94.38 110 ARG A CA 1
ATOM 877 C C . ARG A 1 110 ? 9.235 3.379 -15.074 1.00 94.38 110 ARG A C 1
ATOM 879 O O . ARG A 1 110 ? 9.239 4.606 -15.067 1.00 94.38 110 ARG A O 1
ATOM 886 N N . LEU A 1 111 ? 10.113 2.672 -15.787 1.00 94.56 111 LEU A N 1
ATOM 887 C CA . LEU A 1 111 ? 11.167 3.281 -16.606 1.00 94.56 111 LEU A CA 1
ATOM 888 C C . LEU A 1 111 ? 10.598 4.156 -17.733 1.00 94.56 111 LEU A C 1
ATOM 890 O O . LEU A 1 111 ? 11.124 5.240 -17.984 1.00 94.56 111 LEU A O 1
ATOM 894 N N . SER A 1 112 ? 9.494 3.745 -18.368 1.00 92.94 112 SER A N 1
ATOM 895 C CA . SER A 1 112 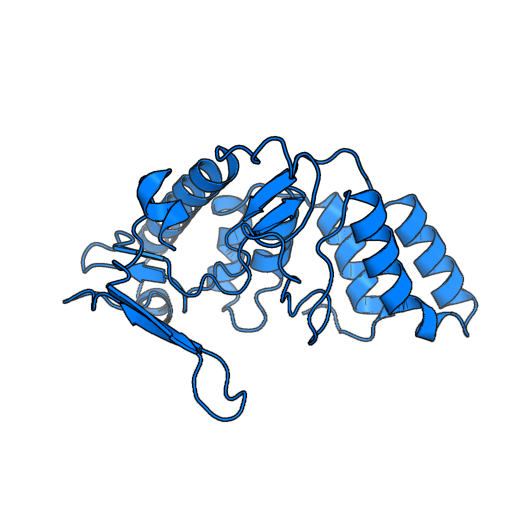? 8.852 4.534 -19.434 1.00 92.94 112 SER A CA 1
ATOM 896 C C . SER A 1 112 ? 8.333 5.897 -18.955 1.00 92.94 112 SER A C 1
ATOM 898 O O . SER A 1 112 ? 8.269 6.851 -19.730 1.00 92.94 112 SER A O 1
ATOM 900 N N . LEU A 1 113 ? 8.021 6.041 -17.660 1.00 90.88 113 LEU A N 1
ATOM 901 C CA . LEU A 1 113 ? 7.638 7.332 -17.074 1.00 90.88 113 LEU A CA 1
ATOM 902 C C . LEU A 1 113 ? 8.794 8.340 -17.092 1.00 90.88 113 LEU A C 1
ATOM 904 O O . LEU A 1 113 ? 8.562 9.554 -17.107 1.00 90.88 113 LEU A O 1
ATOM 908 N N . LEU A 1 114 ? 10.030 7.837 -17.126 1.00 91.00 114 LEU A N 1
ATOM 909 C CA . LEU A 1 114 ? 11.242 8.641 -17.168 1.00 91.00 114 LEU A CA 1
ATOM 910 C C . LEU A 1 114 ? 11.684 8.984 -18.598 1.00 91.00 114 LEU A C 1
ATOM 912 O O . LEU A 1 114 ? 12.556 9.834 -18.763 1.00 91.00 114 LEU A O 1
ATOM 916 N N . ASP A 1 115 ? 11.077 8.386 -19.634 1.00 88.88 115 ASP A N 1
ATOM 917 C CA . ASP A 1 115 ? 11.504 8.550 -21.035 1.00 88.88 115 ASP A CA 1
ATOM 918 C C . ASP A 1 115 ? 11.539 10.005 -21.476 1.00 88.88 115 ASP A C 1
ATOM 920 O O . ASP A 1 115 ? 12.426 10.406 -22.232 1.00 88.88 115 ASP A O 1
ATOM 924 N N . ARG A 1 116 ? 10.604 10.813 -20.962 1.00 88.00 116 ARG A N 1
ATOM 925 C CA . ARG A 1 116 ? 10.605 12.248 -21.224 1.00 88.00 116 ARG A CA 1
ATOM 926 C C . ARG A 1 116 ? 11.949 12.858 -20.832 1.00 88.00 116 ARG A C 1
ATOM 928 O O . ARG A 1 116 ? 12.520 13.535 -21.655 1.00 88.00 116 ARG A O 1
ATOM 935 N N . PHE A 1 117 ? 12.549 12.526 -19.695 1.00 88.31 117 PHE A N 1
ATOM 936 C CA . PHE A 1 117 ? 13.749 13.206 -19.191 1.00 88.31 117 PHE A CA 1
ATOM 937 C C . PHE A 1 117 ? 15.080 12.796 -19.852 1.00 88.31 117 PHE A C 1
ATOM 939 O O . PHE A 1 117 ? 16.132 13.315 -19.484 1.00 88.31 117 PHE A O 1
ATOM 946 N N . LYS A 1 118 ? 15.073 11.913 -20.861 1.00 87.38 118 LYS A N 1
ATOM 947 C CA . LYS A 1 118 ? 16.291 11.377 -21.512 1.00 87.38 118 LYS A CA 1
ATOM 948 C C . LYS A 1 118 ? 17.048 12.366 -22.416 1.00 87.38 118 LYS A C 1
ATOM 950 O O . LYS A 1 118 ? 18.031 11.982 -23.050 1.00 87.38 118 LYS A O 1
ATOM 955 N N . TRP A 1 119 ? 16.620 13.628 -22.502 1.00 86.06 119 TRP A N 1
ATOM 956 C CA . TRP A 1 119 ? 17.263 14.650 -23.341 1.00 86.06 119 TRP A CA 1
ATOM 957 C C . TRP A 1 119 ? 18.624 15.137 -22.807 1.00 86.06 119 TRP A C 1
ATOM 959 O O . TRP A 1 119 ? 19.374 15.740 -23.570 1.00 86.06 119 TRP A O 1
ATOM 969 N N . HIS A 1 120 ? 18.952 14.891 -21.531 1.00 87.50 120 HIS A N 1
ATOM 970 C CA . H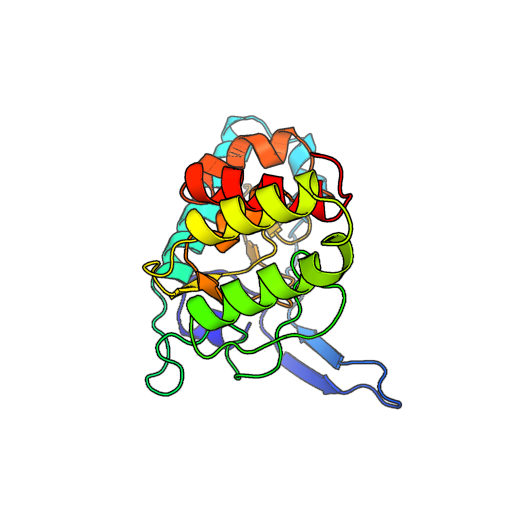IS A 1 120 ? 20.251 15.224 -20.932 1.00 87.50 120 HIS A CA 1
ATOM 971 C C . HIS A 1 120 ? 21.080 13.958 -20.684 1.00 87.50 120 HIS A C 1
ATOM 973 O O . HIS A 1 120 ? 20.547 12.954 -20.210 1.00 87.50 120 HIS A O 1
ATOM 979 N N . ASP A 1 121 ? 22.383 14.005 -20.976 1.00 91.12 121 ASP A N 1
ATOM 980 C CA . ASP A 1 121 ? 23.266 12.835 -20.880 1.00 91.12 121 ASP A CA 1
ATOM 981 C C . ASP A 1 121 ? 23.345 12.279 -19.452 1.00 91.12 121 ASP A C 1
ATOM 983 O O . ASP A 1 121 ? 23.219 11.072 -19.269 1.00 91.12 121 ASP A O 1
ATOM 987 N N . GLU A 1 122 ? 23.466 13.145 -18.440 1.00 90.75 122 GLU A N 1
ATOM 988 C CA . GLU A 1 122 ? 23.520 12.727 -17.029 1.00 90.75 122 GLU A CA 1
ATOM 989 C C . GLU A 1 122 ? 22.235 12.009 -16.599 1.00 90.75 122 GLU A C 1
ATOM 991 O O . GLU A 1 122 ? 22.290 10.935 -16.008 1.00 90.75 122 GLU A O 1
ATOM 996 N N . THR A 1 123 ? 21.066 12.550 -16.960 1.00 90.94 123 THR A N 1
ATOM 997 C CA . THR A 1 123 ? 19.774 11.932 -16.641 1.00 90.94 123 THR A CA 1
ATOM 998 C C . THR A 1 123 ? 19.598 10.601 -17.361 1.00 90.94 123 THR A C 1
ATOM 1000 O O . THR A 1 123 ? 19.073 9.652 -16.788 1.00 90.94 123 THR A O 1
ATOM 1003 N N . ARG A 1 124 ? 20.064 10.495 -18.610 1.00 93.06 124 ARG A N 1
ATOM 1004 C CA . ARG A 1 124 ? 20.044 9.230 -19.347 1.00 93.06 124 ARG A CA 1
ATOM 1005 C C . ARG A 1 124 ? 20.931 8.177 -18.677 1.00 93.06 124 ARG A C 1
ATOM 1007 O O . ARG A 1 124 ? 20.471 7.057 -18.491 1.00 93.06 124 ARG A O 1
ATOM 1014 N N . MET A 1 125 ? 22.154 8.540 -18.285 1.00 94.62 125 MET A N 1
ATOM 1015 C CA . MET A 1 125 ? 23.066 7.642 -17.563 1.00 94.62 125 MET A CA 1
ATOM 1016 C C . MET A 1 125 ? 22.477 7.185 -16.224 1.00 94.62 125 MET A C 1
ATOM 1018 O O . MET A 1 125 ? 22.640 6.022 -15.855 1.00 94.62 125 MET A O 1
ATOM 1022 N N . GLU A 1 126 ? 21.767 8.076 -15.531 1.00 95.31 126 GLU A N 1
ATOM 1023 C CA . GLU A 1 126 ? 21.074 7.758 -14.283 1.00 95.31 126 GLU A CA 1
ATOM 1024 C C . GLU A 1 126 ? 19.921 6.772 -14.508 1.00 95.31 126 GLU A C 1
ATOM 1026 O O . GLU A 1 126 ? 19.839 5.762 -13.819 1.00 95.31 126 GLU A O 1
ATOM 1031 N N . ILE A 1 127 ? 19.088 6.985 -15.533 1.00 95.06 127 ILE A N 1
ATOM 1032 C CA . ILE A 1 127 ? 18.014 6.046 -15.902 1.00 95.06 127 ILE A CA 1
ATOM 1033 C C . ILE A 1 127 ? 18.583 4.666 -16.269 1.00 95.06 127 ILE A C 1
ATOM 1035 O O . ILE A 1 127 ? 18.038 3.649 -15.850 1.00 95.06 127 ILE A O 1
ATOM 1039 N N . GLU A 1 128 ? 19.690 4.613 -17.014 1.00 95.62 128 GLU A N 1
ATOM 1040 C CA . GLU A 1 128 ? 20.380 3.354 -17.332 1.00 95.62 128 GLU A CA 1
ATOM 1041 C C . GLU A 1 128 ? 20.952 2.672 -16.079 1.00 95.62 128 GLU A C 1
ATOM 1043 O O . GLU A 1 128 ? 21.054 1.448 -16.035 1.00 95.62 128 GLU A O 1
ATOM 1048 N N . ALA A 1 129 ? 21.364 3.441 -15.067 1.00 96.62 129 ALA A N 1
ATOM 1049 C CA . ALA A 1 129 ? 21.802 2.896 -13.788 1.00 96.62 129 ALA A CA 1
ATOM 1050 C C . ALA A 1 129 ? 20.621 2.336 -12.987 1.00 96.62 129 ALA A C 1
ATOM 1052 O O . ALA A 1 129 ? 20.709 1.206 -12.523 1.00 96.62 129 ALA A O 1
ATOM 1053 N N . ILE A 1 130 ? 19.506 3.066 -12.909 1.00 96.69 130 ILE A N 1
ATOM 1054 C CA . ILE A 1 130 ? 18.260 2.589 -12.296 1.00 96.69 130 ILE A CA 1
ATOM 1055 C C . ILE A 1 130 ? 17.815 1.271 -12.947 1.00 96.69 130 ILE A C 1
ATOM 1057 O O . ILE A 1 130 ? 17.510 0.312 -12.247 1.00 96.69 130 ILE A O 1
ATOM 1061 N N . GLU A 1 131 ? 17.822 1.189 -14.281 1.00 96.88 131 GLU A N 1
ATOM 1062 C CA . GLU A 1 131 ? 17.459 -0.031 -15.015 1.00 96.88 131 GLU A CA 1
ATOM 1063 C C . GLU A 1 131 ? 18.339 -1.236 -14.647 1.00 96.88 131 GLU A C 1
ATOM 1065 O O . GLU A 1 131 ? 17.828 -2.350 -14.556 1.00 96.88 131 GLU A O 1
ATOM 1070 N N . ARG A 1 132 ? 19.641 -1.033 -14.400 1.00 97.00 132 ARG A N 1
ATOM 1071 C CA . ARG A 1 132 ? 20.558 -2.111 -13.986 1.00 97.00 132 ARG A CA 1
ATOM 1072 C C . ARG A 1 132 ? 20.315 -2.602 -12.560 1.00 97.00 132 ARG A C 1
ATOM 1074 O O . ARG A 1 132 ? 20.567 -3.774 -12.295 1.00 97.00 132 ARG A O 1
ATOM 1081 N N . ASP A 1 133 ? 19.855 -1.719 -11.680 1.00 97.25 133 ASP A N 1
ATOM 1082 C CA . ASP A 1 133 ? 19.661 -2.015 -10.257 1.00 97.25 133 ASP A CA 1
ATOM 1083 C C . ASP A 1 133 ? 18.245 -2.547 -9.960 1.00 97.25 133 ASP A C 1
ATOM 1085 O O . ASP A 1 133 ? 17.977 -3.066 -8.876 1.00 97.25 133 ASP A O 1
ATOM 1089 N N . LEU A 1 134 ? 17.331 -2.473 -10.934 1.00 97.06 134 LEU A N 1
ATOM 1090 C CA . LEU A 1 134 ? 15.994 -3.045 -10.830 1.00 97.06 134 LEU A CA 1
ATOM 1091 C C . LEU A 1 134 ? 16.026 -4.577 -10.824 1.00 97.06 134 LEU A C 1
ATOM 1093 O O . LEU A 1 134 ? 16.415 -5.237 -11.789 1.00 97.06 134 LEU A O 1
ATOM 1097 N N . ARG A 1 135 ? 15.514 -5.146 -9.736 1.00 97.19 135 ARG A N 1
ATOM 1098 C CA . ARG A 1 135 ? 15.306 -6.584 -9.569 1.00 97.19 135 ARG A CA 1
ATOM 1099 C C . ARG A 1 135 ? 13.951 -7.036 -10.116 1.00 97.19 135 ARG A C 1
ATOM 1101 O O . ARG A 1 135 ? 13.017 -6.248 -10.249 1.00 97.19 135 ARG A O 1
ATOM 1108 N N . GLU A 1 136 ? 13.857 -8.326 -10.427 1.00 96.56 136 GLU A N 1
ATOM 1109 C CA . GLU A 1 136 ? 12.661 -8.974 -10.996 1.00 96.56 136 GLU A CA 1
ATOM 1110 C C . GLU A 1 136 ? 12.350 -10.330 -10.328 1.00 96.56 136 GLU A C 1
ATOM 1112 O O . GLU A 1 136 ? 11.660 -11.177 -10.902 1.00 96.56 136 GLU A O 1
ATOM 1117 N N . ASP A 1 137 ?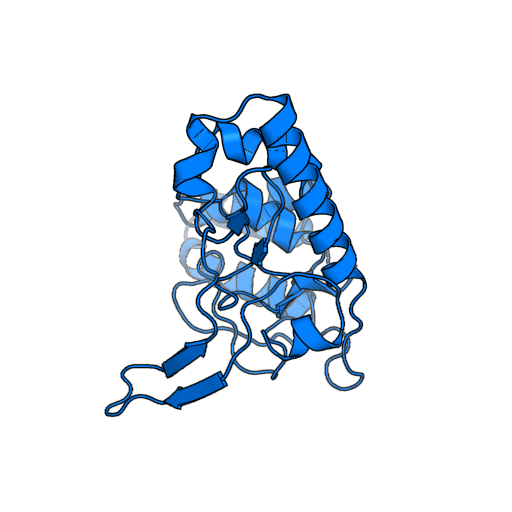 12.948 -10.586 -9.162 1.00 96.75 137 ASP A N 1
ATOM 1118 C CA . ASP A 1 137 ? 12.893 -11.852 -8.428 1.00 96.75 137 ASP A CA 1
ATOM 1119 C C . ASP A 1 137 ? 12.083 -11.758 -7.126 1.00 96.75 137 ASP A C 1
ATOM 1121 O O . ASP A 1 137 ? 12.145 -12.663 -6.288 1.00 96.75 137 ASP A O 1
ATOM 1125 N N . HIS A 1 138 ? 11.307 -10.687 -6.947 1.00 97.81 138 HIS A N 1
ATOM 1126 C CA . HIS A 1 138 ? 10.518 -10.496 -5.742 1.00 97.81 138 HIS A CA 1
ATOM 1127 C C . HIS A 1 138 ? 9.294 -11.399 -5.716 1.00 97.81 138 HIS A C 1
ATOM 1129 O O . HIS A 1 138 ? 8.684 -11.742 -6.735 1.00 97.81 138 HIS A O 1
ATOM 1135 N N . ARG A 1 139 ? 8.862 -11.743 -4.501 1.00 97.12 139 ARG A N 1
ATOM 1136 C CA . ARG A 1 139 ? 7.539 -12.340 -4.334 1.00 97.12 139 ARG A CA 1
ATOM 1137 C C . ARG A 1 139 ? 6.472 -11.300 -4.650 1.00 97.12 139 ARG A C 1
ATOM 1139 O O . ARG A 1 139 ? 6.556 -10.158 -4.198 1.00 97.12 139 ARG A O 1
ATOM 1146 N N . ILE A 1 140 ? 5.434 -11.736 -5.355 1.00 97.81 140 ILE A N 1
ATOM 1147 C CA . ILE A 1 140 ? 4.225 -10.943 -5.557 1.00 97.81 140 ILE A CA 1
ATOM 1148 C C . ILE A 1 140 ? 3.235 -11.286 -4.447 1.00 97.81 140 ILE A C 1
ATOM 1150 O O . ILE A 1 140 ? 2.828 -12.439 -4.296 1.00 97.81 140 ILE A O 1
ATOM 1154 N N . VAL A 1 141 ? 2.882 -10.283 -3.651 1.00 97.62 141 VAL A N 1
ATOM 1155 C CA . VAL A 1 141 ? 2.082 -10.409 -2.427 1.00 97.62 141 VAL A CA 1
ATOM 1156 C C . VAL A 1 141 ? 0.932 -9.414 -2.443 1.00 97.62 141 VAL A C 1
ATOM 1158 O O . VAL A 1 141 ? 0.964 -8.440 -3.190 1.00 97.62 141 VAL A O 1
ATOM 1161 N N . PHE A 1 142 ? -0.102 -9.651 -1.638 1.00 97.75 142 PHE A N 1
ATOM 1162 C CA . PHE A 1 142 ? -1.182 -8.679 -1.516 1.00 97.75 142 PHE A CA 1
ATOM 1163 C C . PHE A 1 142 ? -0.741 -7.527 -0.607 1.00 97.75 142 PHE A C 1
ATOM 1165 O O . PHE A 1 142 ? -0.189 -7.763 0.468 1.00 97.75 142 PHE A O 1
ATOM 1172 N N . THR A 1 143 ? -1.002 -6.294 -1.027 1.00 97.12 143 THR A N 1
ATOM 1173 C CA . THR A 1 143 ? -0.693 -5.063 -0.292 1.00 97.12 143 THR A CA 1
ATOM 1174 C C . THR A 1 143 ? -1.958 -4.235 -0.099 1.00 97.12 143 THR A C 1
ATOM 1176 O O . THR A 1 143 ? -2.849 -4.244 -0.952 1.00 97.12 143 THR A O 1
ATOM 1179 N N . HIS A 1 144 ? -2.038 -3.500 1.007 1.00 96.56 144 HIS A N 1
ATOM 1180 C CA . HIS A 1 144 ? -3.022 -2.435 1.178 1.00 96.56 144 HIS A CA 1
ATOM 1181 C C . HIS A 1 144 ? -2.673 -1.257 0.271 1.00 96.56 144 HIS A C 1
ATOM 1183 O O . HIS A 1 144 ? -3.543 -0.721 -0.409 1.00 96.56 144 HIS A O 1
ATOM 1189 N N . GLY A 1 145 ? -1.388 -0.890 0.239 1.00 93.31 145 GLY A N 1
ATOM 1190 C CA . GLY A 1 145 ? -0.862 0.159 -0.621 1.00 93.31 145 GLY A CA 1
ATOM 1191 C C . GLY A 1 145 ? -1.148 1.579 -0.136 1.00 93.31 145 GLY A C 1
ATOM 1192 O O . GLY A 1 145 ? -0.856 2.505 -0.880 1.00 93.31 145 GLY A O 1
ATOM 1193 N N . ASP A 1 146 ? -1.704 1.770 1.063 1.00 93.25 146 ASP A N 1
ATOM 1194 C CA . ASP A 1 146 ? -1.946 3.105 1.642 1.00 93.25 146 ASP A CA 1
ATOM 1195 C C . ASP A 1 146 ? -2.142 3.045 3.170 1.00 93.25 146 ASP A C 1
ATOM 1197 O O . ASP A 1 146 ? -3.190 3.401 3.711 1.00 93.25 146 ASP A O 1
ATOM 1201 N N . LEU A 1 147 ? -1.150 2.510 3.885 1.00 93.12 147 LEU A N 1
ATOM 1202 C CA . LEU A 1 147 ? -1.183 2.357 5.346 1.00 93.12 147 LEU A CA 1
ATOM 1203 C C . LEU A 1 147 ? -0.843 3.672 6.075 1.00 93.12 147 LEU A C 1
ATOM 1205 O O . LEU A 1 147 ? 0.156 3.765 6.787 1.00 93.12 147 LEU A O 1
ATOM 1209 N N . GLY A 1 148 ? -1.677 4.694 5.884 1.00 93.25 148 GLY A N 1
ATOM 1210 C CA . GLY A 1 148 ? -1.596 5.975 6.592 1.00 93.25 148 GLY A CA 1
ATOM 1211 C C . GLY A 1 148 ? -2.472 6.038 7.847 1.00 93.25 148 GLY A C 1
ATOM 1212 O O . GLY A 1 148 ? -3.461 5.306 7.954 1.00 93.25 148 GLY A O 1
ATOM 1213 N N . VAL A 1 149 ? -2.181 6.954 8.780 1.00 95.12 149 VAL A N 1
ATOM 1214 C CA . VAL A 1 149 ? -2.966 7.104 10.029 1.00 95.12 149 VAL A CA 1
ATOM 1215 C C . VAL A 1 149 ? -4.438 7.457 9.779 1.00 95.12 149 VAL A C 1
ATOM 1217 O O . VAL A 1 149 ? -5.312 7.146 10.592 1.00 95.12 149 VAL A O 1
ATOM 1220 N N . ARG A 1 150 ? -4.746 8.069 8.633 1.00 94.69 150 ARG A N 1
ATOM 1221 C CA . ARG A 1 150 ? -6.117 8.371 8.188 1.00 94.69 150 ARG A CA 1
ATOM 1222 C C . ARG A 1 150 ? -6.940 7.123 7.838 1.00 94.69 150 ARG A C 1
ATOM 1224 O O . ARG A 1 150 ? -8.164 7.150 7.938 1.00 94.69 150 ARG A O 1
ATOM 1231 N N . ASN A 1 151 ? -6.269 6.020 7.499 1.00 96.50 151 ASN A N 1
ATOM 1232 C CA . ASN A 1 151 ? -6.885 4.787 6.999 1.00 96.50 151 ASN A CA 1
ATOM 1233 C C . ASN A 1 151 ? -7.034 3.698 8.073 1.00 96.50 151 ASN A C 1
ATOM 1235 O O . ASN A 1 151 ? -7.399 2.558 7.778 1.00 96.50 151 ASN A O 1
ATOM 1239 N N . ILE A 1 152 ? -6.773 4.045 9.335 1.00 97.81 152 ILE A N 1
ATOM 1240 C CA . ILE A 1 152 ? -6.816 3.130 10.475 1.00 97.81 152 ILE A CA 1
ATOM 1241 C C . ILE A 1 152 ? -7.803 3.675 11.503 1.00 97.81 152 ILE A C 1
ATOM 1243 O O . ILE A 1 152 ? -7.684 4.816 11.940 1.00 97.81 152 ILE A O 1
ATOM 1247 N N . LEU A 1 153 ? -8.765 2.853 11.921 1.00 98.50 153 LEU A N 1
ATOM 1248 C CA . LEU A 1 153 ? -9.667 3.156 13.032 1.00 98.50 153 LEU A CA 1
ATOM 1249 C C . LEU A 1 153 ? -9.275 2.336 14.262 1.00 98.50 153 LEU A C 1
ATOM 1251 O O . LEU A 1 153 ? -9.023 1.132 14.150 1.00 98.50 153 LEU A O 1
ATOM 1255 N N . VAL A 1 154 ? -9.265 2.973 15.433 1.00 98.50 154 VAL A N 1
ATOM 1256 C CA . VAL A 1 154 ? -8.927 2.352 16.720 1.00 98.50 154 VAL A CA 1
ATOM 1257 C C . VAL A 1 154 ? -10.034 2.518 17.761 1.00 98.50 154 VAL A C 1
ATOM 1259 O O . VAL A 1 154 ? -10.810 3.474 17.708 1.00 98.50 154 VAL A O 1
ATOM 1262 N N . ASP A 1 155 ? -10.108 1.575 18.703 1.00 97.69 155 ASP A N 1
ATOM 1263 C CA . ASP A 1 155 ? -10.948 1.681 19.903 1.00 97.69 155 ASP A CA 1
ATOM 1264 C C . ASP A 1 155 ? -10.274 2.499 21.027 1.00 97.69 155 ASP A C 1
ATOM 1266 O O . ASP A 1 155 ? -9.142 2.975 20.907 1.00 97.69 155 ASP A O 1
ATOM 1270 N N . ASP A 1 156 ? -10.966 2.639 22.162 1.00 96.06 156 ASP A N 1
ATOM 1271 C CA . ASP A 1 156 ? -10.493 3.348 23.361 1.00 96.06 156 ASP A CA 1
ATOM 1272 C C . ASP A 1 156 ? -9.256 2.713 24.024 1.00 96.06 156 ASP A C 1
ATOM 1274 O O . ASP A 1 156 ? -8.626 3.317 24.896 1.00 96.06 156 ASP A O 1
ATOM 1278 N N . ARG A 1 157 ? -8.901 1.493 23.613 1.00 96.25 157 ARG A N 1
ATOM 1279 C CA . ARG A 1 157 ? -7.756 0.717 24.095 1.00 96.25 157 ARG A CA 1
ATOM 1280 C C . ARG A 1 157 ? -6.643 0.649 23.056 1.00 96.25 157 ARG A C 1
ATOM 1282 O O . ARG A 1 157 ? -5.717 -0.146 23.236 1.00 96.25 157 ARG A O 1
ATOM 1289 N N . ASP A 1 158 ? -6.713 1.445 21.994 1.00 96.56 158 ASP A N 1
ATOM 1290 C CA . ASP A 1 158 ? -5.740 1.490 20.904 1.00 96.56 158 ASP A CA 1
ATOM 1291 C C . ASP A 1 158 ? -5.605 0.139 20.158 1.00 96.56 158 ASP A C 1
ATOM 1293 O O . ASP A 1 158 ? -4.527 -0.227 19.672 1.00 96.56 158 ASP A O 1
ATOM 1297 N N . ASN A 1 159 ? -6.678 -0.660 20.109 1.00 98.12 159 ASN A N 1
ATOM 1298 C CA . ASN A 1 159 ? -6.764 -1.806 19.204 1.00 98.12 159 ASN A CA 1
ATOM 1299 C C . ASN A 1 159 ? -7.302 -1.341 17.854 1.00 98.12 159 ASN A C 1
ATOM 1301 O O . ASN A 1 159 ? -8.254 -0.564 17.807 1.00 98.12 159 ASN A O 1
ATOM 1305 N N . ILE A 1 160 ? -6.727 -1.837 16.761 1.00 98.56 160 ILE A N 1
ATOM 1306 C CA . ILE A 1 160 ? -7.240 -1.552 15.422 1.00 98.56 160 ILE A CA 1
ATOM 1307 C C . ILE A 1 160 ? -8.564 -2.296 15.241 1.00 98.56 160 ILE A C 1
ATOM 1309 O O . ILE A 1 160 ? -8.631 -3.517 15.370 1.00 98.56 160 ILE A O 1
ATOM 1313 N N . VAL A 1 161 ? -9.619 -1.547 14.929 1.00 98.44 161 VAL A N 1
ATOM 1314 C CA . VAL A 1 161 ? -10.984 -2.064 14.734 1.00 98.44 161 VAL A CA 1
ATOM 1315 C C . VAL A 1 161 ? -11.475 -1.938 13.298 1.00 98.44 161 VAL A C 1
ATOM 1317 O O . VAL A 1 161 ? -12.514 -2.505 12.967 1.00 98.44 161 VAL A O 1
ATOM 1320 N N . ALA A 1 162 ? -10.739 -1.234 12.436 1.00 98.25 162 ALA A N 1
ATOM 1321 C CA . ALA A 1 162 ? -10.932 -1.274 10.992 1.00 98.25 162 ALA A CA 1
ATOM 1322 C C . ALA A 1 162 ? -9.722 -0.706 10.239 1.00 98.25 162 ALA A C 1
ATOM 1324 O O . ALA A 1 162 ? -9.190 0.339 10.610 1.00 98.25 162 ALA A O 1
ATOM 1325 N N . LEU A 1 163 ? -9.359 -1.362 9.136 1.00 98.19 163 LEU A N 1
ATOM 1326 C CA . LEU A 1 163 ? -8.595 -0.768 8.040 1.00 98.19 163 LEU A CA 1
ATOM 1327 C C . LEU A 1 163 ? -9.553 -0.360 6.916 1.00 98.19 163 LEU A C 1
ATOM 1329 O O . LEU A 1 163 ? -10.406 -1.153 6.485 1.00 98.19 163 LEU A O 1
ATOM 1333 N N . ILE A 1 164 ? -9.413 0.872 6.441 1.00 97.12 164 ILE A N 1
ATOM 1334 C CA . ILE A 1 164 ? -10.257 1.473 5.403 1.00 97.12 164 ILE A CA 1
ATOM 1335 C C . ILE A 1 164 ? -9.411 1.966 4.229 1.00 97.12 164 ILE A C 1
ATOM 1337 O O . ILE A 1 164 ? -8.195 1.903 4.271 1.00 97.12 164 ILE A O 1
ATOM 1341 N N . ASP A 1 165 ? -10.086 2.442 3.185 1.00 94.56 165 ASP A N 1
ATOM 1342 C CA . ASP A 1 165 ? -9.458 2.992 1.980 1.00 94.56 165 ASP A CA 1
ATOM 1343 C C . ASP A 1 165 ? -8.560 2.005 1.210 1.00 94.56 165 ASP A C 1
ATOM 1345 O O . ASP A 1 165 ? -7.339 2.096 1.127 1.00 94.56 165 ASP A O 1
ATOM 1349 N N . TRP A 1 166 ? -9.211 1.000 0.626 1.00 94.62 166 TRP A N 1
ATOM 1350 C CA . TRP A 1 166 ? -8.553 -0.090 -0.098 1.00 94.62 166 TRP A CA 1
ATOM 1351 C C . TRP A 1 166 ? -8.350 0.213 -1.593 1.00 94.62 166 TRP A C 1
ATOM 1353 O O . TRP A 1 166 ? -8.189 -0.722 -2.383 1.00 94.62 166 TRP A O 1
ATOM 1363 N N . GLU A 1 167 ? -8.426 1.476 -2.018 1.00 91.00 167 GLU A N 1
ATOM 1364 C CA . GLU A 1 167 ? -8.438 1.846 -3.442 1.00 91.00 167 GLU A CA 1
ATOM 1365 C C . GLU A 1 167 ? -7.119 1.535 -4.169 1.00 91.00 167 GLU A C 1
ATOM 1367 O O . GLU A 1 167 ? -7.126 1.213 -5.356 1.00 91.00 167 GLU A O 1
ATOM 1372 N N . MET A 1 168 ? -6.004 1.546 -3.431 1.00 92.06 168 MET A N 1
ATOM 1373 C CA . MET A 1 168 ? -4.660 1.218 -3.928 1.00 92.06 168 MET A CA 1
ATOM 1374 C C . MET A 1 168 ? -4.248 -0.234 -3.635 1.00 92.06 168 MET A C 1
ATOM 1376 O O . MET A 1 168 ? -3.086 -0.604 -3.819 1.00 92.06 168 MET A O 1
ATOM 1380 N N . SER A 1 169 ? -5.181 -1.068 -3.165 1.00 94.81 169 SER A N 1
ATOM 1381 C CA . SER A 1 169 ? -4.874 -2.449 -2.789 1.00 94.81 169 SER A CA 1
ATOM 1382 C C . SER A 1 169 ? -4.762 -3.378 -3.995 1.00 94.81 169 SER A C 1
ATOM 1384 O O . SER A 1 169 ? -5.506 -3.278 -4.975 1.00 94.81 169 SER A O 1
ATOM 1386 N N . GLY A 1 170 ? -3.842 -4.335 -3.919 1.00 95.75 170 GLY A N 1
ATOM 1387 C CA . GLY A 1 170 ? -3.590 -5.251 -5.022 1.00 95.75 170 GLY A CA 1
ATOM 1388 C C . GLY A 1 170 ? -2.394 -6.156 -4.798 1.00 95.75 170 GLY A C 1
ATOM 1389 O O . GLY A 1 170 ? -1.764 -6.148 -3.745 1.00 95.75 170 GLY A O 1
ATOM 1390 N N . TRP A 1 171 ? -2.104 -6.960 -5.812 1.00 97.25 171 TRP A N 1
ATOM 1391 C CA . TRP A 1 171 ? -0.913 -7.789 -5.882 1.00 97.25 171 TRP A CA 1
ATOM 1392 C C . TRP A 1 171 ? 0.273 -6.948 -6.341 1.00 97.25 171 TRP A C 1
ATOM 1394 O O . TRP A 1 171 ? 0.266 -6.464 -7.468 1.00 97.25 171 TRP A O 1
ATOM 1404 N N . MET A 1 172 ? 1.285 -6.789 -5.494 1.00 97.12 172 MET A N 1
ATOM 1405 C CA . MET A 1 172 ? 2.460 -5.956 -5.761 1.00 97.12 172 MET A CA 1
ATOM 1406 C C . MET A 1 172 ? 3.747 -6.696 -5.369 1.00 97.12 172 MET A C 1
ATOM 1408 O O . MET A 1 172 ? 3.688 -7.653 -4.587 1.00 97.12 172 MET A O 1
ATOM 1412 N N . PRO A 1 173 ? 4.922 -6.284 -5.882 1.00 97.56 173 PRO A N 1
ATOM 1413 C CA . PRO A 1 173 ? 6.196 -6.750 -5.348 1.00 97.56 173 PRO A CA 1
ATOM 1414 C C . PRO A 1 173 ? 6.270 -6.518 -3.835 1.00 97.56 173 PRO A C 1
ATOM 1416 O O . PRO A 1 173 ? 5.804 -5.497 -3.330 1.00 97.56 173 PRO A O 1
ATOM 1419 N N . GLU A 1 174 ? 6.857 -7.450 -3.091 1.00 97.31 174 GLU A N 1
ATOM 1420 C CA . GLU A 1 174 ? 6.843 -7.418 -1.622 1.00 97.31 174 GLU A CA 1
ATOM 1421 C C . GLU A 1 174 ? 7.509 -6.192 -0.979 1.00 97.31 174 GLU A C 1
ATOM 1423 O O . GLU A 1 174 ? 7.220 -5.888 0.179 1.00 97.31 174 GLU A O 1
ATOM 1428 N N . TYR A 1 175 ? 8.340 -5.451 -1.709 1.00 97.19 175 TYR A N 1
ATOM 1429 C CA . TYR A 1 175 ? 8.907 -4.187 -1.240 1.00 97.19 175 TYR A CA 1
ATOM 1430 C C . TYR A 1 175 ? 7.927 -3.004 -1.326 1.00 97.19 175 TYR A C 1
ATOM 1432 O O . TYR A 1 175 ? 8.108 -1.998 -0.641 1.00 97.19 175 TYR A O 1
ATOM 1440 N N . TRP A 1 176 ? 6.863 -3.114 -2.131 1.00 96.06 176 TRP A N 1
ATOM 1441 C CA . TRP A 1 176 ? 6.013 -1.981 -2.509 1.00 96.06 176 TRP A CA 1
ATOM 1442 C C . TRP A 1 176 ? 5.284 -1.348 -1.316 1.00 96.06 176 TRP A C 1
ATOM 1444 O O . TRP A 1 176 ? 5.248 -0.128 -1.194 1.00 96.06 176 TRP A O 1
ATOM 1454 N N . GLU A 1 177 ? 4.768 -2.156 -0.383 1.00 95.56 177 GLU A N 1
ATOM 1455 C CA . GLU A 1 177 ? 4.113 -1.647 0.836 1.00 95.56 177 GLU A CA 1
ATOM 1456 C C . GLU A 1 177 ? 5.079 -0.822 1.704 1.00 95.56 177 GLU A C 1
ATOM 1458 O O . GLU A 1 177 ? 4.701 0.221 2.234 1.00 95.56 177 GLU A O 1
ATOM 1463 N N . TYR A 1 178 ? 6.338 -1.265 1.828 1.00 95.69 178 TYR A N 1
ATOM 1464 C CA . TYR A 1 178 ? 7.357 -0.562 2.612 1.00 95.69 178 TYR A CA 1
ATOM 1465 C C . TYR A 1 178 ? 7.661 0.806 2.002 1.00 95.69 178 TYR A C 1
ATOM 1467 O O . TYR A 1 178 ? 7.557 1.820 2.689 1.00 95.69 178 TYR A O 1
ATOM 1475 N N . ILE A 1 179 ? 7.935 0.831 0.697 1.00 94.06 179 ILE A N 1
ATOM 1476 C CA . ILE A 1 179 ? 8.180 2.059 -0.062 1.00 94.06 179 ILE A CA 1
ATOM 1477 C C . ILE A 1 179 ? 7.015 3.042 0.071 1.00 94.06 179 ILE A C 1
ATOM 1479 O O . ILE A 1 179 ? 7.218 4.208 0.412 1.00 94.06 179 ILE A O 1
ATOM 1483 N N . LYS A 1 180 ? 5.779 2.586 -0.153 1.00 91.62 180 LYS A N 1
ATOM 1484 C CA . LYS A 1 180 ? 4.608 3.467 -0.054 1.00 91.62 180 LYS A CA 1
ATOM 1485 C C . LYS A 1 180 ? 4.391 4.005 1.354 1.00 91.62 180 LYS A C 1
ATOM 1487 O O . LYS A 1 180 ? 4.001 5.158 1.490 1.00 91.62 180 LYS A O 1
ATOM 1492 N N . THR A 1 181 ? 4.672 3.200 2.377 1.00 90.56 181 THR A N 1
ATOM 1493 C CA . THR A 1 181 ? 4.540 3.638 3.771 1.00 90.56 181 THR A CA 1
ATOM 1494 C C . THR A 1 181 ? 5.585 4.701 4.117 1.00 90.56 181 THR A C 1
ATOM 1496 O O . THR A 1 181 ? 5.223 5.719 4.692 1.00 90.56 181 THR A O 1
ATOM 1499 N N . VAL A 1 182 ? 6.855 4.522 3.722 1.00 88.38 182 VAL A N 1
ATOM 1500 C CA . VAL A 1 182 ? 7.923 5.517 3.971 1.00 88.38 182 VAL A CA 1
ATOM 1501 C C . VAL A 1 182 ? 7.627 6.846 3.280 1.00 88.38 182 VAL A C 1
ATOM 1503 O O . VAL A 1 182 ? 7.834 7.903 3.864 1.00 88.38 182 VAL A O 1
ATOM 1506 N N . HIS A 1 183 ? 7.101 6.805 2.058 1.00 82.12 183 HIS A N 1
ATOM 1507 C CA . HIS A 1 183 ? 6.759 8.005 1.296 1.00 82.12 183 HIS A CA 1
ATOM 1508 C C . HIS A 1 183 ? 5.310 8.461 1.479 1.00 82.12 183 HIS A C 1
ATOM 1510 O O . HIS A 1 183 ? 4.736 9.067 0.566 1.00 82.12 183 HIS A O 1
ATOM 1516 N N . GLY A 1 184 ? 4.702 8.171 2.631 1.00 76.56 184 GLY A N 1
ATOM 1517 C CA . GLY A 1 184 ? 3.377 8.662 2.986 1.00 76.56 184 GLY A CA 1
ATOM 1518 C C . GLY A 1 184 ? 3.353 10.192 3.004 1.00 76.56 184 GLY A C 1
ATOM 1519 O O . GLY A 1 184 ? 3.624 10.809 4.025 1.00 76.56 184 GLY A O 1
ATOM 1520 N N . ARG A 1 185 ? 3.023 10.813 1.864 1.00 62.78 185 ARG A N 1
ATOM 1521 C CA . ARG A 1 185 ? 3.134 12.264 1.603 1.00 62.78 185 ARG A CA 1
ATOM 1522 C C . ARG A 1 185 ? 2.409 13.153 2.622 1.00 62.78 185 ARG A C 1
ATOM 1524 O O . ARG A 1 185 ? 2.715 14.337 2.731 1.00 62.78 185 ARG A O 1
ATOM 1531 N N . TRP A 1 186 ? 1.427 12.591 3.314 1.00 69.56 186 TRP A N 1
ATOM 1532 C CA . TRP A 1 186 ? 0.546 13.280 4.255 1.00 69.56 186 TRP A CA 1
ATOM 1533 C C . TRP A 1 186 ? 0.752 12.827 5.702 1.00 69.56 186 TRP A C 1
ATOM 1535 O O . TRP A 1 186 ? -0.036 13.193 6.568 1.00 69.56 186 TRP A O 1
ATOM 1545 N N . GLU A 1 187 ? 1.776 12.016 5.956 1.00 79.94 187 GLU A N 1
ATOM 1546 C CA . GLU A 1 187 ? 2.010 11.408 7.257 1.00 79.94 187 GLU A CA 1
ATOM 1547 C C . GLU A 1 187 ? 3.022 12.208 8.084 1.00 79.94 187 GLU A C 1
ATOM 1549 O O . GLU A 1 187 ? 3.959 12.809 7.560 1.00 79.94 187 GLU A O 1
ATOM 1554 N N . ASP A 1 188 ? 2.822 12.200 9.400 1.00 82.31 188 ASP A N 1
ATOM 1555 C CA . ASP A 1 188 ? 3.727 12.820 10.368 1.00 82.31 188 ASP A CA 1
ATOM 1556 C C . ASP A 1 188 ? 5.047 12.024 10.471 1.00 82.31 188 ASP A C 1
ATOM 1558 O O . ASP A 1 188 ? 5.032 10.789 10.443 1.00 82.31 188 ASP A O 1
ATOM 1562 N N . GLU A 1 189 ? 6.187 12.708 10.638 1.00 89.06 189 GLU A N 1
ATOM 1563 C CA . GLU A 1 189 ? 7.506 12.075 10.830 1.00 89.06 189 GLU A CA 1
ATOM 1564 C C . GLU A 1 189 ? 7.494 11.033 11.961 1.00 89.06 189 GLU A C 1
ATOM 1566 O O . GLU A 1 189 ? 8.145 9.988 11.875 1.00 89.06 189 GLU A O 1
ATOM 1571 N N . ASP A 1 190 ? 6.717 11.284 13.015 1.00 94.44 190 ASP A N 1
ATOM 1572 C CA . ASP A 1 190 ? 6.559 10.368 14.132 1.00 94.44 190 ASP A CA 1
ATOM 1573 C C . ASP A 1 190 ? 5.857 9.067 13.716 1.00 94.44 190 ASP A C 1
ATOM 1575 O O . ASP A 1 190 ? 6.297 8.003 14.142 1.00 94.44 190 ASP A O 1
ATOM 1579 N N . TRP A 1 191 ? 4.844 9.099 12.840 1.00 94.31 191 TRP A N 1
ATOM 1580 C CA . TRP A 1 191 ? 4.256 7.875 12.264 1.00 94.31 191 TRP A CA 1
ATOM 1581 C C . TRP A 1 191 ? 5.277 7.121 11.412 1.00 94.31 191 TRP A C 1
ATOM 1583 O O . TRP A 1 191 ? 5.498 5.920 11.603 1.00 94.31 191 TRP A O 1
ATOM 1593 N N . LEU A 1 192 ? 5.958 7.845 10.518 1.00 93.19 192 LEU A N 1
ATOM 1594 C CA . LEU A 1 192 ? 6.941 7.273 9.599 1.00 93.19 192 LEU A CA 1
ATOM 1595 C C . LEU A 1 192 ? 8.105 6.599 10.338 1.00 93.19 192 LEU A C 1
ATOM 1597 O O . LEU A 1 192 ? 8.635 5.590 9.860 1.00 93.19 192 LEU A O 1
ATOM 1601 N N . SER A 1 193 ? 8.446 7.066 11.544 1.00 94.94 193 SER A N 1
ATOM 1602 C CA . SER A 1 193 ? 9.466 6.446 12.399 1.00 94.94 193 SER A CA 1
ATOM 1603 C C . SER A 1 193 ? 9.164 4.980 12.769 1.00 94.94 193 SER A C 1
ATOM 1605 O O . SER A 1 193 ? 10.089 4.200 13.014 1.00 94.94 193 SER A O 1
ATOM 1607 N N . TYR A 1 194 ? 7.894 4.553 12.722 1.00 96.56 194 TYR A N 1
ATOM 1608 C CA . TYR A 1 194 ? 7.478 3.169 12.988 1.00 96.56 194 TYR A CA 1
ATOM 1609 C C . TYR A 1 194 ? 7.429 2.292 11.729 1.00 96.56 194 TYR A C 1
ATOM 1611 O O . TYR A 1 194 ? 7.133 1.101 11.837 1.00 96.56 194 TYR A O 1
ATOM 1619 N N . THR A 1 195 ? 7.759 2.807 10.540 1.00 95.19 195 THR A N 1
ATOM 1620 C CA . THR A 1 195 ? 7.587 2.070 9.272 1.00 95.19 195 THR A CA 1
ATOM 1621 C C . THR A 1 195 ? 8.310 0.725 9.247 1.00 95.19 195 THR A C 1
ATOM 1623 O O . THR A 1 195 ? 7.732 -0.278 8.834 1.00 95.19 195 THR A O 1
ATOM 1626 N N . ARG A 1 196 ? 9.538 0.654 9.778 1.00 96.00 196 ARG A N 1
ATOM 1627 C CA . ARG A 1 196 ? 10.299 -0.609 9.880 1.00 96.00 196 ARG A CA 1
ATOM 1628 C C . ARG A 1 196 ? 9.656 -1.618 10.837 1.00 96.00 196 ARG A C 1
ATOM 1630 O O . ARG A 1 196 ? 9.846 -2.825 10.694 1.00 9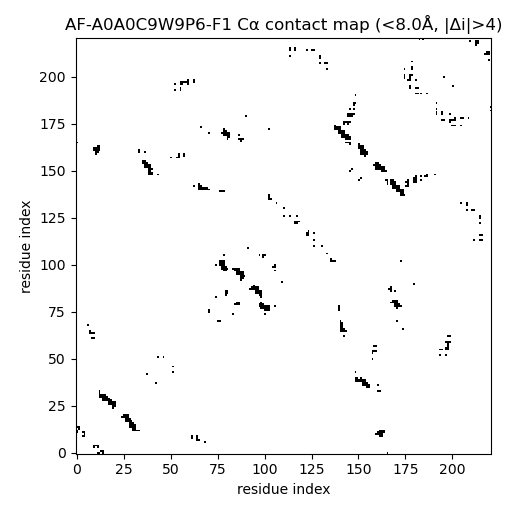6.00 196 ARG A O 1
ATOM 1637 N N . THR A 1 197 ? 8.872 -1.141 11.801 1.00 97.75 197 THR A N 1
ATOM 1638 C CA . THR A 1 197 ? 8.054 -2.004 12.658 1.00 97.75 197 THR A CA 1
ATOM 1639 C C . THR A 1 197 ? 6.867 -2.550 11.878 1.00 97.75 197 THR A C 1
ATOM 1641 O O . THR A 1 197 ? 6.597 -3.740 11.997 1.00 97.75 197 THR A O 1
ATOM 1644 N N . MET A 1 198 ? 6.215 -1.727 11.051 1.00 96.81 198 MET A N 1
ATOM 1645 C CA . MET A 1 198 ? 4.982 -2.053 10.320 1.00 96.81 198 MET A CA 1
ATOM 1646 C C . MET A 1 198 ? 5.198 -2.926 9.072 1.00 96.81 198 MET A C 1
ATOM 1648 O O . MET A 1 198 ? 4.514 -3.928 8.883 1.00 96.81 198 MET A O 1
ATOM 1652 N N . ALA A 1 199 ? 6.182 -2.615 8.229 1.00 95.62 199 ALA A N 1
ATOM 1653 C CA . ALA A 1 199 ? 6.491 -3.324 6.978 1.00 95.62 199 ALA A CA 1
ATOM 1654 C C . ALA A 1 199 ? 7.965 -3.780 6.969 1.00 95.62 199 ALA A C 1
ATOM 1656 O O . ALA A 1 199 ? 8.791 -3.121 7.606 1.00 95.62 199 ALA A O 1
ATOM 1657 N N . PRO A 1 200 ? 8.332 -4.950 6.403 1.00 95.50 200 PRO A N 1
ATOM 1658 C CA . PRO A 1 200 ? 9.731 -5.366 6.375 1.00 95.50 200 PRO A CA 1
ATOM 1659 C C . PRO A 1 200 ? 10.514 -4.351 5.549 1.00 95.50 200 PRO A C 1
ATOM 1661 O O . PRO A 1 200 ? 9.977 -3.831 4.574 1.00 95.50 200 PRO A O 1
ATOM 1664 N N . ALA A 1 201 ? 11.738 -4.038 5.961 1.00 95.81 201 ALA A N 1
ATOM 1665 C CA . ALA A 1 201 ? 12.539 -3.039 5.269 1.00 95.81 201 ALA A CA 1
ATOM 1666 C C . ALA A 1 201 ? 13.123 -3.603 3.968 1.00 95.81 201 ALA A C 1
ATOM 1668 O O . ALA A 1 201 ? 13.579 -4.747 3.938 1.00 95.81 201 ALA A O 1
ATOM 1669 N N . TYR A 1 202 ? 13.122 -2.767 2.936 1.00 97.06 202 TYR A N 1
ATOM 1670 C CA . TYR A 1 202 ? 13.682 -3.022 1.610 1.00 97.06 202 TYR A CA 1
ATOM 1671 C C . TYR A 1 202 ? 14.504 -1.792 1.224 1.00 97.06 202 TYR A C 1
ATOM 1673 O O . TYR A 1 202 ? 14.048 -0.934 0.472 1.00 97.06 202 TYR A O 1
ATOM 1681 N N . ASP A 1 203 ? 15.654 -1.640 1.887 1.00 95.88 203 ASP A N 1
ATOM 1682 C CA . ASP A 1 203 ? 16.483 -0.430 1.814 1.00 95.88 203 ASP A CA 1
ATOM 1683 C C . ASP A 1 203 ? 17.117 -0.259 0.423 1.00 95.88 203 ASP A C 1
ATOM 1685 O O . ASP A 1 203 ? 17.137 0.852 -0.099 1.00 95.88 203 ASP A O 1
ATOM 1689 N N . ASP A 1 204 ? 17.538 -1.358 -0.210 1.00 96.69 204 ASP A N 1
ATOM 1690 C CA . ASP A 1 204 ? 18.098 -1.341 -1.567 1.00 96.69 204 ASP A CA 1
ATOM 1691 C C . ASP A 1 204 ? 17.028 -0.920 -2.593 1.00 96.69 204 ASP A C 1
ATOM 1693 O O . ASP A 1 204 ? 17.258 -0.058 -3.442 1.00 96.69 204 ASP A O 1
ATOM 1697 N N . GLU A 1 205 ? 15.815 -1.478 -2.496 1.00 97.12 205 GLU A N 1
ATOM 1698 C CA . GLU A 1 205 ? 14.705 -1.102 -3.374 1.00 97.12 205 GLU A CA 1
ATOM 1699 C C . GLU A 1 205 ? 14.229 0.338 -3.119 1.00 97.12 205 GLU A C 1
ATOM 1701 O O . GLU A 1 205 ? 13.819 1.014 -4.065 1.00 97.12 205 GLU A O 1
ATOM 1706 N N . MET A 1 206 ? 14.312 0.819 -1.872 1.00 95.00 206 MET A N 1
ATOM 1707 C CA . MET A 1 206 ? 14.050 2.219 -1.527 1.00 95.00 206 MET A CA 1
ATOM 1708 C C . MET A 1 206 ? 15.049 3.154 -2.208 1.00 95.00 206 MET A C 1
ATOM 1710 O O . MET A 1 206 ? 14.631 4.121 -2.834 1.00 95.00 206 MET A O 1
ATOM 1714 N N . GLU A 1 207 ? 16.349 2.851 -2.146 1.00 95.38 207 GLU A N 1
ATOM 1715 C CA . GLU A 1 207 ? 17.391 3.672 -2.775 1.00 95.38 207 GLU A CA 1
ATOM 1716 C C . GLU A 1 207 ? 17.173 3.788 -4.292 1.00 95.38 207 GLU A C 1
ATOM 1718 O O . GLU A 1 207 ? 17.274 4.874 -4.870 1.00 95.38 207 GLU A O 1
ATOM 1723 N N . VAL A 1 208 ? 16.813 2.681 -4.950 1.00 95.75 208 VAL A N 1
ATOM 1724 C CA . VAL A 1 208 ? 16.458 2.691 -6.377 1.00 95.75 208 VAL A CA 1
ATOM 1725 C C . VAL A 1 208 ? 15.236 3.576 -6.633 1.00 95.75 208 VAL A C 1
ATOM 1727 O O . VAL A 1 208 ? 15.199 4.316 -7.617 1.00 95.75 208 VAL A O 1
ATOM 1730 N N . ASP A 1 209 ? 14.231 3.530 -5.764 1.00 93.44 209 ASP A N 1
ATOM 1731 C CA . ASP A 1 209 ? 12.993 4.282 -5.939 1.00 93.44 209 ASP A CA 1
ATOM 1732 C C . ASP A 1 209 ? 13.112 5.781 -5.604 1.00 93.44 209 ASP A C 1
ATOM 1734 O O . ASP A 1 209 ? 12.498 6.615 -6.273 1.00 93.44 209 ASP A O 1
ATOM 1738 N N . ASP A 1 210 ? 13.989 6.160 -4.676 1.00 92.56 210 ASP A N 1
ATOM 1739 C CA . ASP A 1 210 ? 14.381 7.557 -4.449 1.00 92.56 210 ASP A CA 1
ATOM 1740 C C . ASP A 1 210 ? 15.008 8.170 -5.707 1.00 92.56 210 ASP A C 1
ATOM 1742 O O . ASP A 1 210 ? 14.738 9.319 -6.073 1.00 92.56 210 ASP A O 1
ATOM 1746 N N . ARG A 1 211 ? 15.795 7.383 -6.446 1.00 93.88 211 ARG A N 1
ATOM 1747 C CA . ARG A 1 211 ? 16.385 7.819 -7.718 1.00 93.88 211 ARG A CA 1
ATOM 1748 C C . ARG A 1 211 ? 15.322 8.024 -8.801 1.00 93.88 211 ARG A C 1
ATOM 1750 O O . ARG A 1 211 ? 15.429 8.981 -9.572 1.00 93.88 211 ARG A O 1
ATOM 1757 N N . PHE A 1 212 ? 14.250 7.219 -8.822 1.00 91.38 212 PHE A N 1
ATOM 1758 C CA . PHE A 1 212 ? 13.076 7.487 -9.672 1.00 91.38 212 PHE A CA 1
ATOM 1759 C C . PHE A 1 212 ? 12.448 8.850 -9.350 1.00 91.38 212 PHE A C 1
ATOM 1761 O O . PHE A 1 212 ? 12.131 9.608 -10.273 1.00 91.38 212 PHE A O 1
ATOM 1768 N N . ILE A 1 213 ? 12.285 9.177 -8.063 1.00 87.00 213 ILE A N 1
ATOM 1769 C CA . ILE A 1 213 ? 11.726 10.459 -7.607 1.00 87.00 213 ILE A CA 1
ATOM 1770 C C . ILE A 1 213 ? 12.593 11.628 -8.084 1.00 87.00 213 ILE A C 1
ATOM 1772 O O . ILE A 1 213 ? 12.070 12.556 -8.711 1.00 87.00 213 ILE A O 1
ATOM 1776 N N . ILE A 1 214 ? 13.907 11.545 -7.853 1.00 88.06 214 ILE A N 1
ATOM 1777 C CA . ILE A 1 214 ? 14.875 12.585 -8.223 1.00 88.06 214 ILE A CA 1
ATOM 1778 C C . ILE A 1 214 ? 14.832 12.855 -9.731 1.00 88.06 214 ILE A C 1
ATOM 1780 O O . ILE A 1 214 ? 14.714 14.009 -10.150 1.00 88.06 214 ILE A O 1
ATOM 1784 N N . VAL A 1 215 ? 14.864 11.806 -10.563 1.00 88.50 215 VAL A N 1
ATOM 1785 C CA . VAL A 1 215 ? 14.796 11.955 -12.029 1.00 88.50 215 VAL A CA 1
ATOM 1786 C C . VAL A 1 215 ? 13.459 12.550 -12.472 1.00 88.50 215 VAL A C 1
ATOM 1788 O O . VAL A 1 215 ? 13.418 13.371 -13.389 1.00 88.50 215 VAL A O 1
ATOM 1791 N N . ASN A 1 216 ? 12.360 12.175 -11.819 1.00 82.94 216 ASN A N 1
ATOM 1792 C CA . ASN A 1 216 ? 11.027 12.679 -12.142 1.00 82.94 216 ASN A CA 1
ATOM 1793 C C . ASN A 1 216 ? 10.777 14.121 -11.649 1.00 82.94 216 ASN A C 1
ATOM 1795 O O . ASN A 1 216 ? 9.694 14.668 -11.873 1.00 82.94 216 ASN A O 1
ATOM 1799 N N . GLY A 1 217 ? 11.761 14.750 -10.995 1.00 72.81 217 GLY A N 1
ATOM 1800 C CA . GLY A 1 217 ? 11.659 16.108 -10.463 1.00 72.81 217 GLY A CA 1
ATOM 1801 C C . GLY A 1 217 ? 10.829 16.212 -9.181 1.00 72.81 217 GLY A C 1
ATOM 1802 O O . GLY A 1 217 ? 10.431 17.316 -8.806 1.00 72.81 217 GLY A O 1
ATOM 1803 N N . GLY A 1 218 ? 10.553 15.087 -8.516 1.00 61.84 218 GLY A N 1
ATOM 1804 C CA . GLY A 1 218 ? 10.132 15.101 -7.121 1.00 61.84 218 GLY A CA 1
ATOM 1805 C C . GLY A 1 218 ? 11.361 15.342 -6.248 1.00 61.84 218 GLY A C 1
ATOM 1806 O O . GLY A 1 218 ? 12.420 14.772 -6.494 1.00 61.84 218 GLY A O 1
ATOM 1807 N N . GLY A 1 219 ? 11.266 16.232 -5.263 1.00 40.56 219 GLY A N 1
ATOM 1808 C CA . GLY A 1 219 ? 12.312 16.313 -4.243 1.00 40.56 219 GLY A CA 1
ATOM 1809 C C . GLY A 1 219 ? 12.282 15.057 -3.362 1.00 40.56 219 GLY A C 1
ATOM 1810 O O . GLY A 1 219 ? 11.205 14.472 -3.220 1.00 40.56 219 GLY A O 1
ATOM 1811 N N . PRO A 1 220 ? 13.415 14.647 -2.762 1.00 40.41 220 PRO A N 1
ATOM 1812 C CA . PRO A 1 220 ? 13.356 13.772 -1.597 1.00 40.41 220 PRO A CA 1
ATOM 1813 C C . PRO A 1 220 ? 12.517 14.492 -0.532 1.00 40.41 220 PRO A C 1
ATOM 1815 O O . PRO A 1 220 ? 12.745 15.680 -0.278 1.00 40.41 220 PRO A O 1
ATOM 1818 N N . PHE A 1 221 ? 11.488 13.818 -0.022 1.00 42.59 221 PHE A N 1
ATOM 1819 C CA . PHE A 1 221 ? 10.661 14.337 1.067 1.00 42.59 221 PHE A CA 1
ATOM 1820 C C . PHE A 1 221 ? 11.427 14.233 2.383 1.00 42.59 221 PHE A C 1
ATOM 1822 O O . PHE A 1 221 ? 12.027 13.158 2.612 1.00 42.59 221 PHE A O 1
#

InterPro domains:
  IPR002575 Aminoglycoside phosphotransferase [PF01636] (7-198)
  IPR011009 Protein kinase-like domain superfamily [SSF56112] (5-189)
  IPR051678 Aminoglycoside Phosphotransferase Enzymes [PTHR21310] (1-203)

Secondary structure (DSSP, 8-state):
-HHHHHH-------EEEEEEPSTT--EEEEE---TT-EEHHHHGGG--HHHHHHHHHHHHHHHHHHHHPPPPGGGTT-BB-TTSPPEEETTTEEEEE--BSSHHHHHHHHHHTTGGGGGSHHHHHHHHHHHHH----PPEEEE-S---GGGEEE-TTS-EEEE---TT-EEEETTHHHHHHHT-TT--HHHHTTHHHHS---HHHHHHHHHHHHHTTPPP-

Solvent-accessible surface area (backbone atoms only — not comparable to full-atom values): 12664 Å² total; per-residue (Å²): 104,80,67,48,59,74,75,46,88,57,44,51,62,55,72,76,48,72,49,75,44,76,90,81,70,49,71,50,73,44,57,53,80,70,82,85,50,43,44,32,56,77,49,54,85,76,49,51,72,69,55,49,49,53,38,29,50,50,48,22,54,45,48,53,50,36,48,65,49,75,73,57,83,94,47,62,59,35,32,26,28,88,86,61,45,58,24,50,42,74,88,82,35,96,53,74,41,65,46,22,79,26,54,60,52,44,52,52,51,59,53,56,74,48,55,78,57,50,86,39,70,68,53,36,53,50,53,56,47,47,62,71,70,60,80,69,83,67,59,68,20,40,37,56,56,55,83,46,50,78,30,31,27,21,43,96,82,57,45,79,64,24,52,49,72,60,76,44,30,22,26,34,51,64,51,50,47,32,51,47,40,66,62,40,89,88,57,55,71,76,63,45,71,39,37,69,62,28,31,72,81,47,66,70,64,40,56,51,49,52,51,52,35,49,72,70,70,39,73,89,129

Foldseek 3Di:
DVVCVVQHPAFAWAWPDKDADPPRPGIDTDTDDDPQKDQLVVVVVVDDPVLLLVLLLLLQVVLVSQQPDDQDPVLAQWWAANVQFFADAVLQHNDTHDRASHLVRVVVSLLVLLVVLCPDPVLVVLSVVLVVLDDRPFDWTKALLQPASRQFIAHPSSDTNHGHDSRRIITDGLQRNLLSLCPNVPHDPVSNVSSCSNGPDDPSVNVSSCSSCVSSVHDDD